Protein AF-A0AAW1PST8-F1 (afdb_monomer_lite)

Foldseek 3Di:
DDDWAAADDDDDDDDDDPDDDPLQVLCVVVVFAGWDPDPPFAAEEEEEEDDQPVVLLVRLCVQQVVLHQAYQYEYELAALVRHGDDPNCVVPVVVCVVRVNRYQYYYHDDFDDPGSVSSVVRRRVCSQVSCCDPPNHHDPLHHYHYDYSRPRDHNSVSNNSRTGHRDDPDDDDDDDDDTDDPVPDDPDFDPPQDFDDDDPPDDDDVVCRRVDDDPPGPPDDPDDD

pLDDT: mean 83.93, std 19.09, range [26.44, 98.75]

Structure (mmCIF, N/CA/C/O backbone):
data_AF-A0AAW1PST8-F1
#
_entry.id   AF-A0AAW1PST8-F1
#
loop_
_atom_site.group_PDB
_atom_site.id
_atom_site.type_symbol
_atom_site.label_atom_id
_atom_site.label_alt_id
_atom_site.label_comp_id
_atom_site.label_asym_id
_atom_site.label_entity_id
_atom_site.label_seq_id
_atom_site.pdbx_PDB_ins_code
_atom_site.Cartn_x
_atom_site.Cartn_y
_atom_site.Cartn_z
_atom_site.occupancy
_atom_site.B_iso_or_equiv
_atom_site.auth_seq_id
_atom_site.auth_comp_id
_atom_site.auth_asym_id
_atom_site.auth_atom_id
_atom_site.pdbx_PDB_model_num
ATOM 1 N N . MET A 1 1 ? 20.902 -9.537 -7.318 1.00 38.09 1 MET A N 1
ATOM 2 C CA . MET A 1 1 ? 19.691 -8.701 -7.221 1.00 38.09 1 MET A CA 1
ATOM 3 C C . MET A 1 1 ? 18.858 -9.341 -6.124 1.00 38.09 1 MET A C 1
ATOM 5 O O . MET A 1 1 ? 18.240 -10.362 -6.377 1.00 38.09 1 MET A O 1
ATOM 9 N N . LEU A 1 2 ? 19.049 -8.895 -4.876 1.00 26.44 2 LEU A N 1
ATOM 10 C CA . LEU A 1 2 ? 18.335 -9.435 -3.717 1.00 26.44 2 LEU A CA 1
ATOM 11 C C . LEU A 1 2 ? 16.941 -8.819 -3.738 1.00 26.44 2 LEU A C 1
ATOM 13 O O . LEU A 1 2 ? 16.794 -7.634 -3.459 1.00 26.44 2 LEU A O 1
ATOM 17 N N . THR A 1 3 ? 15.951 -9.604 -4.125 1.00 36.03 3 THR A N 1
ATOM 18 C CA . THR A 1 3 ? 14.552 -9.229 -3.966 1.00 36.03 3 THR A CA 1
ATOM 19 C C . THR A 1 3 ? 14.140 -9.696 -2.575 1.00 36.03 3 THR A C 1
ATOM 21 O O . THR A 1 3 ? 13.960 -10.890 -2.337 1.00 36.03 3 THR A O 1
ATOM 24 N N . ILE A 1 4 ? 14.145 -8.756 -1.632 1.00 31.97 4 ILE A N 1
ATOM 25 C CA . ILE A 1 4 ? 13.654 -8.936 -0.266 1.00 31.97 4 ILE A CA 1
ATOM 26 C C . ILE A 1 4 ? 12.136 -8.801 -0.346 1.00 31.97 4 ILE A C 1
ATOM 28 O O . ILE A 1 4 ? 11.627 -7.848 -0.924 1.00 31.97 4 ILE A O 1
ATOM 32 N N . PHE A 1 5 ? 11.423 -9.791 0.176 1.00 41.50 5 PHE A N 1
ATOM 33 C CA . PHE A 1 5 ? 9.971 -9.784 0.241 1.00 41.50 5 PHE A CA 1
ATOM 34 C C . PHE A 1 5 ? 9.544 -10.268 1.629 1.00 41.50 5 PHE A C 1
ATOM 36 O O . PHE A 1 5 ? 9.891 -11.376 2.018 1.00 41.50 5 PHE A O 1
ATOM 43 N N . CYS A 1 6 ? 8.819 -9.411 2.341 1.00 39.81 6 CYS A N 1
ATOM 44 C CA . CYS A 1 6 ? 7.994 -9.594 3.535 1.00 39.81 6 CYS A CA 1
ATOM 45 C C . CYS A 1 6 ? 6.638 -10.296 3.248 1.00 39.81 6 CYS A C 1
ATOM 47 O O . CYS A 1 6 ? 6.021 -10.111 2.205 1.00 39.81 6 CYS A O 1
ATOM 49 N N . LEU A 1 7 ? 6.141 -11.117 4.174 1.00 37.94 7 LEU A N 1
ATOM 50 C CA . LEU A 1 7 ? 4.798 -11.707 4.137 1.00 37.94 7 LEU A CA 1
ATOM 51 C C . LEU A 1 7 ? 4.363 -11.913 5.576 1.00 37.94 7 LEU A C 1
ATOM 53 O O . LEU A 1 7 ? 5.031 -12.566 6.379 1.00 37.94 7 LEU A O 1
ATOM 57 N N . ILE A 1 8 ? 3.198 -11.351 5.857 1.00 38.16 8 ILE A N 1
ATOM 58 C CA . ILE A 1 8 ? 2.468 -11.432 7.109 1.00 38.16 8 ILE A CA 1
ATOM 59 C C . ILE A 1 8 ? 1.595 -12.687 7.095 1.00 38.16 8 ILE A C 1
ATOM 61 O O . ILE A 1 8 ? 0.904 -12.973 6.118 1.00 38.16 8 ILE A O 1
ATOM 65 N N . ALA A 1 9 ? 1.589 -13.418 8.209 1.00 29.17 9 ALA A N 1
ATOM 66 C CA . ALA A 1 9 ? 0.641 -14.498 8.448 1.00 29.17 9 ALA A CA 1
ATOM 67 C C . ALA A 1 9 ? -0.792 -13.938 8.549 1.00 29.17 9 ALA A C 1
ATOM 69 O O . ALA A 1 9 ? -1.098 -13.165 9.459 1.00 29.17 9 ALA A O 1
ATOM 70 N N . MET A 1 10 ? -1.674 -14.340 7.628 1.00 30.80 10 MET A N 1
ATOM 71 C CA . MET A 1 10 ? -3.103 -14.026 7.681 1.00 30.80 10 MET A CA 1
ATOM 72 C C . MET A 1 10 ? -3.852 -15.064 8.518 1.00 30.80 10 MET A C 1
ATOM 74 O O . MET A 1 10 ? -3.910 -16.241 8.167 1.00 30.80 10 MET A O 1
ATOM 78 N N . VAL A 1 11 ? -4.486 -14.606 9.598 1.00 30.41 11 VAL A N 1
ATOM 79 C CA . VAL A 1 11 ? -5.585 -15.317 10.260 1.00 30.41 11 VAL A CA 1
ATOM 80 C C . VAL A 1 11 ? -6.877 -14.626 9.838 1.00 30.41 11 VAL A C 1
ATOM 82 O O . VAL A 1 11 ? -7.078 -13.445 10.114 1.00 30.41 11 VAL A O 1
ATOM 85 N N . SER A 1 12 ? -7.740 -15.362 9.138 1.00 32.72 12 SER A N 1
ATOM 86 C CA . SER A 1 12 ? -9.095 -14.928 8.795 1.00 32.72 12 SER A CA 1
ATOM 87 C C . SER A 1 12 ? -9.927 -14.797 10.071 1.00 32.72 12 SER A C 1
ATOM 89 O O . SER A 1 12 ? -10.063 -15.760 10.825 1.00 32.72 12 SER A O 1
ATOM 91 N N . LEU A 1 13 ? -10.500 -13.616 10.306 1.00 29.91 13 LEU A N 1
ATOM 92 C CA . LEU A 1 13 ? -11.491 -13.394 11.353 1.00 29.91 13 LEU A CA 1
ATOM 93 C C . LEU A 1 13 ? -12.669 -12.596 10.792 1.00 29.91 13 LEU A C 1
ATOM 95 O O . LEU A 1 13 ? -12.509 -11.580 10.119 1.00 29.91 13 LEU A O 1
ATOM 99 N N . ARG A 1 14 ? -13.855 -13.148 11.061 1.00 33.75 14 ARG A N 1
ATOM 100 C CA . ARG A 1 14 ? -15.188 -12.689 10.664 1.00 33.75 14 ARG A CA 1
ATOM 101 C C . ARG A 1 14 ? -15.372 -11.190 10.912 1.00 33.75 14 ARG A C 1
ATOM 103 O O . ARG A 1 14 ? -14.910 -10.676 11.926 1.00 33.75 14 ARG A O 1
ATOM 110 N N . GLN A 1 15 ? -16.116 -10.531 10.019 1.00 34.50 15 GLN A N 1
ATOM 111 C CA . GLN A 1 15 ? -16.635 -9.173 10.207 1.00 34.50 15 GLN A CA 1
ATOM 112 C C . GLN A 1 15 ? -17.274 -9.039 11.596 1.00 34.50 15 GLN A C 1
ATOM 114 O O . GLN A 1 15 ? -18.355 -9.566 11.852 1.00 34.50 15 GLN A O 1
ATOM 119 N N . LEU A 1 16 ? -16.580 -8.343 12.494 1.00 37.28 16 LEU A N 1
ATOM 120 C CA . LEU A 1 16 ? -17.139 -7.843 13.741 1.00 37.28 16 LEU A CA 1
ATOM 121 C C . LEU A 1 16 ? -17.627 -6.422 13.475 1.00 37.28 16 LEU A C 1
ATOM 123 O O . LEU A 1 16 ? -16.881 -5.599 12.937 1.00 37.28 16 LEU A O 1
ATOM 127 N N . ALA A 1 17 ? -18.893 -6.183 13.810 1.00 36.72 17 ALA A N 1
ATOM 128 C CA . ALA A 1 17 ? -19.573 -4.907 13.655 1.00 36.72 17 ALA A CA 1
ATOM 129 C C . ALA A 1 17 ? -18.731 -3.740 14.203 1.00 36.72 17 ALA A C 1
ATOM 131 O O . ALA A 1 17 ? -18.021 -3.875 15.202 1.00 36.72 17 ALA A O 1
ATOM 132 N N . ALA A 1 18 ? -18.799 -2.600 13.516 1.00 44.44 18 ALA A N 1
ATOM 133 C CA . ALA A 1 18 ? -18.129 -1.374 13.922 1.00 44.44 18 ALA A CA 1
ATOM 134 C C . ALA A 1 18 ? -18.693 -0.886 15.266 1.00 44.44 18 ALA A C 1
ATOM 136 O O . ALA A 1 18 ? -19.903 -0.708 15.398 1.00 44.44 18 ALA A O 1
ATOM 137 N N . GLY A 1 19 ? -17.805 -0.671 16.242 1.00 55.94 19 GLY A N 1
ATOM 138 C CA . GLY A 1 19 ? -18.123 -0.065 17.530 1.00 55.94 19 GLY A CA 1
ATOM 139 C C . GLY A 1 19 ? -18.795 -1.007 18.527 1.00 55.94 19 GLY A C 1
ATOM 140 O O . GLY A 1 19 ? -20.015 -1.054 18.605 1.00 55.94 19 GLY A O 1
ATOM 141 N N . THR A 1 20 ? -18.001 -1.736 19.319 1.00 59.16 20 THR A N 1
ATOM 142 C CA . THR A 1 20 ? -18.318 -2.206 20.692 1.00 59.16 20 THR A CA 1
ATOM 143 C C . THR A 1 20 ? -17.156 -3.061 21.226 1.00 59.16 20 THR A C 1
ATOM 145 O O . THR A 1 20 ? -16.636 -3.902 20.503 1.00 59.16 20 THR A O 1
ATOM 148 N N . SER A 1 21 ? -16.722 -2.789 22.469 1.00 61.34 21 SER A N 1
ATOM 149 C CA . SER A 1 21 ? -15.622 -3.391 23.271 1.00 61.34 21 SER A CA 1
ATOM 150 C C . SER A 1 21 ? -14.223 -3.539 22.638 1.00 61.34 21 SER A C 1
ATOM 152 O O . SER A 1 21 ? -13.243 -3.113 23.248 1.00 61.34 21 SER A O 1
ATOM 154 N N . VAL A 1 22 ? -14.097 -4.095 21.431 1.00 72.75 22 VAL A N 1
ATOM 155 C CA . VAL A 1 22 ? -12.816 -4.355 20.752 1.00 72.75 22 VAL A CA 1
ATOM 156 C C . VAL A 1 22 ? -12.074 -3.055 20.457 1.00 72.75 22 VAL A C 1
ATOM 158 O O . VAL A 1 22 ? -10.903 -2.933 20.801 1.00 72.75 22 VAL A O 1
ATOM 161 N N . ASP A 1 23 ? -12.760 -2.062 19.884 1.00 79.31 23 ASP A N 1
ATOM 162 C CA . ASP A 1 23 ? -12.133 -0.785 19.527 1.00 79.31 23 ASP A CA 1
ATOM 163 C C . ASP A 1 23 ? -11.657 -0.020 20.777 1.00 79.31 23 ASP A C 1
ATOM 165 O O . ASP A 1 23 ? -10.573 0.558 20.771 1.00 79.31 23 ASP A O 1
ATOM 169 N N . GLN A 1 24 ? -12.412 -0.077 21.884 1.00 74.12 24 GLN A N 1
ATOM 170 C CA . GLN A 1 24 ? -11.983 0.505 23.166 1.00 74.12 24 GLN A CA 1
ATOM 171 C C . GLN A 1 24 ? -10.696 -0.160 23.673 1.00 74.12 24 GLN A C 1
ATOM 173 O O . GLN A 1 24 ? -9.777 0.525 24.122 1.00 74.12 24 GLN A O 1
ATOM 178 N N . GLY A 1 25 ? -10.608 -1.489 23.546 1.00 83.50 25 GLY A N 1
ATOM 179 C CA . GLY A 1 25 ? -9.407 -2.247 23.884 1.00 83.50 25 GLY A CA 1
ATOM 180 C C . GLY A 1 25 ? -8.199 -1.886 23.014 1.00 83.50 25 GLY A C 1
ATOM 181 O O . GLY A 1 25 ? -7.079 -1.853 23.524 1.00 83.50 25 GLY A O 1
ATOM 182 N N . LEU A 1 26 ? -8.402 -1.565 21.729 1.00 87.12 26 LEU A N 1
ATOM 183 C CA . LEU A 1 26 ? -7.322 -1.126 20.837 1.00 87.12 26 LEU A CA 1
ATOM 184 C C . LEU A 1 26 ? -6.712 0.197 21.302 1.00 87.12 26 LEU A C 1
ATOM 186 O O . LEU A 1 26 ? -5.490 0.293 21.405 1.00 87.12 26 LEU A O 1
ATOM 190 N N . CYS A 1 27 ? -7.539 1.193 21.625 1.00 86.12 27 CYS A N 1
ATOM 191 C CA . CYS A 1 27 ? -7.035 2.502 22.031 1.00 86.12 27 CYS A CA 1
ATOM 192 C C . CYS A 1 27 ? -6.210 2.434 23.316 1.00 86.12 27 CYS A C 1
ATOM 194 O O . CYS A 1 27 ? -5.119 2.998 23.381 1.00 86.12 27 CYS A O 1
ATOM 196 N N . GLN A 1 28 ? -6.675 1.659 24.300 1.00 86.25 28 GLN A N 1
ATOM 197 C CA . GLN A 1 28 ? -5.914 1.410 25.521 1.00 86.25 28 GLN A CA 1
ATOM 198 C C . GLN A 1 28 ? -4.601 0.668 25.230 1.00 86.25 28 GLN A C 1
ATOM 200 O O . GLN A 1 28 ? -3.547 1.075 25.713 1.00 86.25 28 GLN A O 1
ATOM 205 N N . ARG A 1 29 ? -4.646 -0.402 24.424 1.00 88.06 29 ARG A N 1
ATOM 206 C CA . ARG A 1 29 ? -3.472 -1.226 24.083 1.00 88.06 29 ARG A CA 1
ATOM 207 C C . ARG A 1 29 ? -2.370 -0.427 23.389 1.00 88.06 29 ARG A C 1
ATOM 209 O O . ARG A 1 29 ? -1.194 -0.685 23.633 1.00 88.06 29 ARG A O 1
ATOM 216 N N . PHE A 1 30 ? -2.742 0.517 22.530 1.00 86.44 30 PHE A N 1
ATOM 217 C CA . PHE A 1 30 ? -1.800 1.365 21.800 1.00 86.44 30 PHE A CA 1
ATOM 218 C C . PHE A 1 30 ? -1.527 2.710 22.481 1.00 86.44 30 PHE A C 1
ATOM 220 O O . PHE A 1 30 ? -0.848 3.545 21.895 1.00 86.44 30 PHE A O 1
ATOM 227 N N . HIS A 1 31 ? -1.990 2.901 23.722 1.00 86.00 31 HIS A N 1
ATOM 228 C CA . HIS A 1 31 ? -1.770 4.121 24.506 1.00 86.00 31 HIS A CA 1
ATOM 229 C C . HIS A 1 31 ? -2.243 5.396 23.778 1.00 86.00 31 HIS A C 1
ATOM 231 O O . HIS A 1 31 ? -1.624 6.453 23.884 1.00 86.00 31 HIS A O 1
ATOM 237 N N . LEU A 1 32 ? -3.341 5.280 23.026 1.00 86.69 32 LEU A N 1
ATOM 238 C CA . LEU A 1 32 ? -4.017 6.387 22.351 1.00 86.69 32 LEU A CA 1
ATOM 239 C C . LEU A 1 32 ? -5.162 6.931 23.224 1.00 86.69 32 LEU A C 1
ATOM 241 O O . LEU A 1 32 ? -5.465 6.396 24.293 1.00 86.69 32 LEU A O 1
ATOM 245 N N . GLY A 1 33 ? -5.792 8.018 22.774 1.00 83.50 33 GLY A N 1
ATOM 246 C CA . GLY A 1 33 ? -6.955 8.614 23.431 1.00 83.50 33 GLY A CA 1
ATOM 247 C C . GLY A 1 33 ? -8.191 7.711 23.392 1.00 83.50 33 GLY A C 1
ATOM 248 O O . GLY A 1 33 ? -8.149 6.581 22.920 1.00 83.50 33 GLY A O 1
ATOM 249 N N . ALA A 1 34 ? -9.323 8.208 23.890 1.00 87.00 34 ALA A N 1
ATOM 250 C CA . ALA A 1 34 ? -10.583 7.464 23.855 1.00 87.00 34 ALA A CA 1
ATOM 251 C C . ALA A 1 34 ? -11.040 7.158 22.415 1.00 87.00 34 ALA A C 1
ATOM 253 O O . ALA A 1 34 ? -10.468 7.648 21.441 1.00 87.00 34 ALA A O 1
ATOM 254 N N . LEU A 1 35 ? -12.099 6.357 22.271 1.00 85.19 35 LEU A N 1
ATOM 255 C CA . LEU A 1 35 ? -12.728 6.194 20.964 1.00 85.19 35 LEU A CA 1
ATOM 256 C C . LEU A 1 35 ? -13.201 7.534 20.414 1.00 85.19 35 LEU A C 1
ATOM 258 O O . LEU A 1 35 ? -13.915 8.274 21.091 1.00 85.19 35 LEU A O 1
ATOM 262 N N . SER A 1 36 ? -12.837 7.785 19.162 1.00 81.00 36 SER A N 1
ATOM 263 C CA . SER A 1 36 ? -13.223 8.975 18.436 1.00 81.00 36 SER A CA 1
ATOM 264 C C . SER A 1 36 ? -14.725 9.011 18.232 1.00 81.00 36 SER A C 1
ATOM 266 O O . SER A 1 36 ? -15.342 8.043 17.783 1.00 81.00 36 SER A O 1
ATOM 268 N N . THR A 1 37 ? -15.311 10.160 18.548 1.00 79.50 37 THR A N 1
ATOM 269 C CA . THR A 1 37 ? -16.738 10.437 18.338 1.00 79.50 37 THR A CA 1
ATOM 270 C C . THR A 1 37 ? -16.993 11.245 17.062 1.00 79.50 37 THR A C 1
ATOM 272 O O . THR A 1 37 ? -18.143 11.548 16.747 1.00 79.50 37 THR A O 1
ATOM 275 N N . VAL A 1 38 ? -15.935 11.579 16.311 1.00 70.00 38 VAL A N 1
ATOM 276 C CA . VAL A 1 38 ? -15.999 12.422 15.110 1.00 70.00 38 VAL A CA 1
ATOM 277 C C . VAL A 1 38 ? -16.686 11.684 13.955 1.00 70.00 38 VAL A C 1
ATOM 279 O O . VAL A 1 38 ? -16.379 10.526 13.666 1.00 70.00 38 VAL A O 1
ATOM 282 N N . GLN A 1 39 ? -17.611 12.380 13.288 1.00 67.19 39 GLN A N 1
ATOM 283 C CA . GLN A 1 39 ? -18.309 11.936 12.079 1.00 67.19 39 GLN A CA 1
ATOM 284 C C . GLN A 1 39 ? -18.124 12.983 10.961 1.00 67.19 39 GLN A C 1
ATOM 286 O O . GLN A 1 39 ? -18.359 14.163 11.230 1.00 67.19 39 GLN A O 1
ATOM 291 N N . PRO A 1 40 ? -17.762 12.593 9.721 1.00 64.31 40 PRO A N 1
ATOM 292 C CA . PRO A 1 40 ? -17.397 11.238 9.303 1.00 64.31 40 PRO A CA 1
ATOM 293 C C . PRO A 1 40 ? -16.112 10.751 9.990 1.00 64.31 40 PRO A C 1
ATOM 295 O O . PRO A 1 40 ? -15.274 11.544 10.414 1.00 64.31 40 PRO A O 1
ATOM 298 N N . THR A 1 41 ? -15.970 9.432 10.128 1.00 76.44 41 THR A N 1
ATOM 299 C CA . THR A 1 41 ? -14.748 8.831 10.679 1.00 76.44 41 THR A CA 1
ATOM 300 C C . THR A 1 41 ? -13.551 9.178 9.800 1.00 76.44 41 THR A C 1
ATOM 302 O O . THR A 1 41 ? -13.671 9.130 8.573 1.00 76.44 41 THR A O 1
ATOM 305 N N . ARG A 1 42 ? -12.396 9.438 10.419 1.00 90.19 42 ARG A N 1
ATOM 306 C CA . ARG A 1 42 ? -11.125 9.693 9.723 1.00 90.19 42 ARG A CA 1
ATOM 307 C C . ARG A 1 42 ? -10.841 8.619 8.677 1.00 90.19 42 ARG A C 1
ATOM 309 O O . ARG A 1 42 ? -11.086 7.436 8.918 1.00 90.19 42 ARG A O 1
ATOM 316 N N . ARG A 1 43 ? -10.312 9.018 7.526 1.00 95.50 43 ARG A N 1
ATOM 317 C CA . ARG A 1 43 ? -9.884 8.093 6.472 1.00 95.50 43 ARG A CA 1
ATOM 318 C C . ARG A 1 43 ? -8.394 7.813 6.593 1.00 95.50 43 ARG A C 1
ATOM 320 O O . ARG A 1 43 ? -7.634 8.655 7.067 1.00 95.50 43 ARG A O 1
ATOM 327 N N . VAL A 1 44 ? -7.975 6.637 6.144 1.00 97.38 44 VAL A N 1
ATOM 328 C CA . VAL A 1 44 ? -6.563 6.249 6.074 1.00 97.38 44 VAL A CA 1
ATOM 329 C C . VAL A 1 44 ? -6.133 6.118 4.616 1.00 97.38 44 VAL A C 1
ATOM 331 O O . VAL A 1 44 ? -6.710 5.330 3.861 1.00 97.38 44 VAL A O 1
ATOM 334 N N . TYR A 1 45 ? -5.093 6.867 4.253 1.00 98.56 45 TYR A N 1
ATOM 335 C CA . TYR A 1 45 ? -4.406 6.807 2.966 1.00 98.56 45 TYR A CA 1
ATOM 336 C C . TYR A 1 45 ? -3.087 6.057 3.135 1.00 98.56 45 TYR A C 1
ATOM 338 O O . TYR A 1 45 ? -2.156 6.564 3.760 1.00 98.56 45 TYR A O 1
ATOM 346 N N . ASP A 1 46 ? -3.000 4.860 2.567 1.00 98.56 46 ASP A N 1
ATOM 347 C CA . ASP A 1 46 ? -1.783 4.054 2.559 1.00 98.56 46 ASP A CA 1
ATOM 348 C C . ASP A 1 46 ? -0.954 4.359 1.307 1.00 98.56 46 ASP A C 1
ATOM 350 O O . ASP A 1 46 ? -1.344 3.998 0.196 1.00 98.56 46 ASP A O 1
ATOM 354 N N . CYS A 1 47 ? 0.157 5.073 1.474 1.00 98.69 47 CYS A N 1
ATOM 355 C CA . CYS A 1 47 ? 0.980 5.583 0.383 1.00 98.69 47 CYS A CA 1
ATOM 356 C C . CYS A 1 47 ? 2.295 4.806 0.283 1.00 98.69 47 CYS A C 1
ATOM 358 O O . CYS A 1 47 ? 3.055 4.739 1.248 1.00 98.69 47 CYS A O 1
ATOM 360 N N . PHE A 1 48 ? 2.605 4.275 -0.898 1.00 98.31 48 PHE A N 1
ATOM 361 C CA . PHE A 1 48 ? 3.843 3.525 -1.117 1.00 98.31 48 PHE A CA 1
ATOM 362 C C . PHE A 1 48 ? 4.300 3.569 -2.578 1.00 98.31 48 PHE A C 1
ATOM 364 O O . PHE A 1 48 ? 3.535 3.837 -3.512 1.00 98.31 48 PHE A O 1
ATOM 371 N N . GLN A 1 49 ? 5.590 3.304 -2.774 1.00 97.00 49 GLN A N 1
ATOM 372 C CA . GLN A 1 49 ? 6.218 3.231 -4.090 1.00 97.00 49 GLN A CA 1
ATOM 373 C C . GLN A 1 49 ? 6.193 1.781 -4.580 1.00 97.00 49 GLN A C 1
ATOM 375 O O . GLN A 1 49 ? 6.607 0.871 -3.869 1.00 97.00 49 GLN A O 1
ATOM 380 N N . MET A 1 50 ? 5.710 1.566 -5.803 1.00 93.69 50 MET A N 1
ATOM 381 C CA . MET A 1 50 ? 5.673 0.254 -6.442 1.00 93.69 50 MET A CA 1
ATOM 382 C C . MET A 1 50 ? 6.810 0.109 -7.455 1.00 93.69 50 MET A C 1
ATOM 384 O O . MET A 1 50 ? 7.145 1.042 -8.196 1.00 93.69 50 MET A O 1
ATOM 388 N N . ASN A 1 51 ? 7.378 -1.093 -7.511 1.00 91.94 51 ASN A N 1
ATOM 389 C CA . ASN A 1 51 ? 8.332 -1.491 -8.532 1.00 91.94 51 ASN A CA 1
ATOM 390 C C . ASN A 1 51 ? 7.966 -2.875 -9.102 1.00 91.94 51 ASN A C 1
ATOM 392 O O . ASN A 1 51 ? 6.875 -3.028 -9.629 1.00 91.94 51 ASN A O 1
ATOM 396 N N . SER A 1 52 ? 8.846 -3.867 -9.040 1.00 92.44 52 SER A N 1
ATOM 397 C CA . SER A 1 52 ? 8.652 -5.211 -9.610 1.00 92.44 52 SER A CA 1
ATOM 398 C C . SER A 1 52 ? 7.905 -6.186 -8.689 1.00 92.44 52 SER A C 1
ATOM 400 O O . SER A 1 52 ? 7.589 -7.304 -9.084 1.00 92.44 52 SER A O 1
ATOM 402 N N . GLU A 1 53 ? 7.649 -5.774 -7.454 1.00 93.00 53 GLU A N 1
ATOM 403 C CA . GLU A 1 53 ? 7.246 -6.599 -6.322 1.00 93.00 53 GLU A CA 1
ATOM 404 C C . GLU A 1 53 ? 5.735 -6.940 -6.285 1.00 93.00 53 GLU A C 1
ATOM 406 O O . GLU A 1 53 ? 5.036 -6.640 -5.318 1.00 93.00 53 GLU A O 1
ATOM 411 N N . LEU A 1 54 ? 5.205 -7.567 -7.345 1.00 95.06 54 LEU A N 1
ATOM 412 C CA . LEU A 1 54 ? 3.762 -7.825 -7.529 1.00 95.06 54 LEU A CA 1
ATOM 413 C C . LEU A 1 54 ? 3.121 -8.629 -6.389 1.00 95.06 54 LEU A C 1
ATOM 415 O O . LEU A 1 54 ? 2.027 -8.293 -5.937 1.00 95.06 54 LEU A O 1
ATOM 419 N N . GLU A 1 55 ? 3.800 -9.671 -5.913 1.00 93.12 55 GLU A N 1
ATOM 420 C CA . GLU A 1 55 ? 3.338 -10.510 -4.805 1.00 93.12 55 GLU A CA 1
ATOM 421 C C . GLU A 1 55 ? 3.210 -9.686 -3.526 1.00 93.12 55 GLU A C 1
ATOM 423 O O . GLU A 1 55 ? 2.216 -9.808 -2.815 1.00 93.12 55 GLU A O 1
ATOM 428 N N . MET A 1 56 ? 4.177 -8.800 -3.261 1.00 93.31 56 MET A N 1
ATOM 429 C CA . MET A 1 56 ? 4.124 -7.936 -2.084 1.00 93.31 56 MET A CA 1
ATOM 430 C C . MET A 1 56 ? 2.915 -7.025 -2.112 1.00 93.31 56 MET A C 1
ATOM 432 O O . MET A 1 56 ? 2.220 -6.860 -1.112 1.00 93.31 56 MET A O 1
ATOM 436 N N . MET A 1 57 ? 2.669 -6.431 -3.275 1.00 95.88 57 MET A N 1
ATOM 437 C CA . MET A 1 57 ? 1.534 -5.554 -3.455 1.00 95.88 57 MET A CA 1
ATOM 438 C C . MET A 1 57 ? 0.229 -6.301 -3.185 1.00 95.88 57 MET A C 1
ATOM 440 O O . MET A 1 57 ? -0.606 -5.814 -2.430 1.00 95.88 57 MET A O 1
ATOM 444 N N . GLU A 1 58 ? 0.073 -7.510 -3.719 1.00 96.56 58 GLU A N 1
ATOM 445 C CA . GLU A 1 58 ? -1.108 -8.338 -3.473 1.00 96.56 58 GLU A CA 1
ATOM 446 C C . GLU A 1 58 ? -1.278 -8.693 -1.988 1.00 96.56 58 GLU A C 1
ATOM 448 O O . GLU A 1 58 ? -2.387 -8.609 -1.454 1.00 96.56 58 GLU A O 1
ATOM 453 N N . ILE A 1 59 ? -0.188 -9.025 -1.293 1.00 95.62 59 ILE A N 1
ATOM 454 C CA . ILE A 1 59 ? -0.187 -9.289 0.151 1.00 95.62 59 ILE A CA 1
ATOM 455 C C . ILE A 1 59 ? -0.637 -8.052 0.925 1.00 95.62 59 ILE A C 1
ATOM 457 O O . ILE A 1 59 ? -1.538 -8.147 1.765 1.00 95.62 59 ILE A O 1
ATOM 461 N N . ARG A 1 60 ? -0.019 -6.897 0.656 1.00 97.38 60 ARG A N 1
ATOM 462 C CA . ARG A 1 60 ? -0.320 -5.627 1.323 1.00 97.38 60 ARG A CA 1
ATOM 463 C C . ARG A 1 60 ? -1.781 -5.250 1.138 1.00 97.38 60 ARG A C 1
ATOM 465 O O . ARG A 1 60 ? -2.466 -4.978 2.123 1.00 97.38 60 ARG A O 1
ATOM 472 N N . LEU A 1 61 ? -2.266 -5.312 -0.103 1.00 98.06 61 LEU A N 1
ATOM 473 C CA . LEU A 1 61 ? -3.651 -5.006 -0.444 1.00 98.06 61 LEU A CA 1
ATOM 474 C C . LEU A 1 61 ? -4.611 -5.929 0.306 1.00 98.06 61 LEU A C 1
ATOM 476 O O . LEU A 1 61 ? -5.452 -5.428 1.042 1.00 98.06 61 LEU A O 1
ATOM 480 N N . ASN A 1 62 ? -4.444 -7.254 0.226 1.00 98.19 62 ASN A N 1
ATOM 481 C CA . ASN A 1 62 ? -5.298 -8.197 0.960 1.00 98.19 62 ASN A CA 1
ATOM 482 C C . ASN A 1 62 ? -5.265 -7.963 2.479 1.00 98.19 62 ASN A C 1
ATOM 484 O O . ASN A 1 62 ? -6.302 -8.025 3.138 1.00 98.19 62 ASN A O 1
ATOM 488 N N . THR A 1 63 ? -4.086 -7.678 3.036 1.00 97.38 63 THR A N 1
ATOM 489 C CA . THR A 1 63 ? -3.898 -7.488 4.483 1.00 97.38 63 THR A CA 1
ATOM 490 C C . THR A 1 63 ? -4.624 -6.243 4.982 1.00 97.38 63 THR A C 1
ATOM 492 O O . THR A 1 63 ? -5.249 -6.268 6.042 1.00 97.38 63 THR A O 1
ATOM 495 N N . LEU A 1 64 ? -4.548 -5.148 4.225 1.00 98.19 64 LEU A N 1
ATOM 496 C CA . LEU A 1 64 ? -4.998 -3.830 4.667 1.00 98.19 64 LEU A CA 1
ATOM 497 C C . LEU A 1 64 ? -6.360 -3.414 4.099 1.00 98.19 64 LEU A C 1
ATOM 499 O O . LEU A 1 64 ? -6.928 -2.430 4.571 1.00 98.19 64 LEU A O 1
ATOM 503 N N . TYR A 1 65 ? -6.922 -4.155 3.136 1.00 98.25 65 TYR A N 1
ATOM 504 C CA . TYR A 1 65 ? -8.134 -3.758 2.404 1.00 98.25 65 TYR A CA 1
ATOM 505 C C . TYR A 1 65 ? -9.312 -3.387 3.310 1.00 98.25 65 TYR A C 1
ATOM 507 O O . TYR A 1 65 ? -10.077 -2.480 2.996 1.00 98.25 65 TYR A O 1
ATOM 515 N N . GLN A 1 66 ? -9.462 -4.063 4.451 1.00 96.88 66 GLN A N 1
ATOM 516 C CA . GLN A 1 66 ? -10.574 -3.830 5.380 1.00 96.88 66 GLN A CA 1
ATOM 517 C C . GLN A 1 66 ? -10.381 -2.609 6.292 1.00 96.88 66 GLN A C 1
ATOM 519 O O . GLN A 1 66 ? -11.347 -2.134 6.883 1.00 96.88 66 GLN A O 1
ATOM 524 N N . VAL A 1 67 ? -9.152 -2.108 6.433 1.00 96.50 67 VAL A N 1
ATOM 525 C CA . VAL A 1 67 ? -8.798 -1.052 7.401 1.00 96.50 67 VAL A CA 1
ATOM 526 C C . VAL A 1 67 ? -8.269 0.226 6.749 1.00 96.50 67 VAL A C 1
ATOM 528 O O . VAL A 1 67 ? -8.204 1.253 7.416 1.00 96.50 67 VAL A O 1
ATOM 531 N N . VAL A 1 68 ? -7.947 0.181 5.455 1.00 97.75 68 VAL A N 1
ATOM 532 C CA . VAL A 1 68 ? -7.528 1.328 4.638 1.00 97.75 68 VAL A CA 1
ATOM 533 C C . VAL A 1 68 ? -8.683 1.803 3.755 1.00 97.75 68 VAL A C 1
ATOM 535 O O . VAL A 1 68 ? -9.472 0.996 3.252 1.00 97.75 68 VAL A O 1
ATOM 538 N N . ASP A 1 69 ? -8.787 3.117 3.558 1.00 98.12 69 ASP A N 1
ATOM 539 C CA . ASP A 1 69 ? -9.786 3.728 2.676 1.00 98.12 69 ASP A CA 1
ATOM 540 C C . ASP A 1 69 ? -9.245 3.875 1.251 1.00 98.12 69 ASP A C 1
ATOM 542 O O . ASP A 1 69 ? -9.940 3.509 0.304 1.00 98.12 69 ASP A O 1
ATOM 546 N N . TYR A 1 70 ? -7.989 4.314 1.099 1.00 98.56 70 TYR A N 1
ATOM 547 C CA . TYR A 1 70 ? -7.334 4.431 -0.205 1.00 98.56 70 TYR A CA 1
ATOM 548 C C . TYR A 1 70 ? -5.880 3.963 -0.190 1.00 98.56 70 TYR A C 1
ATOM 550 O O . TYR A 1 70 ? -5.112 4.308 0.705 1.00 98.56 70 TYR A O 1
ATOM 558 N N . PHE A 1 71 ? -5.490 3.236 -1.236 1.00 98.69 71 PHE A N 1
ATOM 559 C CA . PHE A 1 71 ? -4.102 2.879 -1.518 1.00 98.69 71 PHE A CA 1
ATOM 560 C C . PHE A 1 71 ? -3.551 3.833 -2.573 1.00 98.69 71 PHE A C 1
ATOM 562 O O . PHE A 1 71 ? -3.966 3.779 -3.732 1.00 98.69 71 PHE A O 1
ATOM 569 N N . VAL A 1 72 ? -2.626 4.710 -2.192 1.00 98.75 72 VAL A N 1
ATOM 570 C CA . VAL A 1 72 ? -1.973 5.641 -3.114 1.00 98.75 72 VAL A CA 1
ATOM 571 C C . VAL A 1 72 ? -0.693 4.996 -3.627 1.00 98.75 72 VAL A C 1
ATOM 573 O O . VAL A 1 72 ? 0.333 4.964 -2.948 1.00 98.75 72 VAL A O 1
ATOM 576 N N . VAL A 1 73 ? -0.771 4.467 -4.843 1.00 98.44 73 VAL A N 1
ATOM 577 C CA . VAL A 1 73 ? 0.292 3.677 -5.465 1.00 98.44 73 VAL A CA 1
ATOM 578 C C . VAL A 1 73 ? 0.998 4.532 -6.499 1.00 98.44 73 VAL A C 1
ATOM 580 O O . VAL A 1 73 ? 0.364 5.003 -7.445 1.00 98.44 73 VAL A O 1
ATOM 583 N N . ILE A 1 74 ? 2.314 4.702 -6.365 1.00 98.31 74 ILE A N 1
ATOM 584 C CA . ILE A 1 74 ? 3.110 5.407 -7.373 1.00 98.31 74 ILE A CA 1
ATOM 585 C C . ILE A 1 74 ? 4.160 4.522 -8.028 1.00 98.31 74 ILE A C 1
ATOM 587 O O . ILE A 1 74 ? 4.925 3.827 -7.363 1.00 98.31 74 ILE A O 1
ATOM 591 N N . GLU A 1 75 ? 4.261 4.625 -9.347 1.00 97.19 75 GLU A N 1
ATOM 592 C CA . GLU A 1 75 ? 5.266 3.942 -10.148 1.00 97.19 75 GLU A CA 1
ATOM 593 C C . GLU A 1 75 ? 5.899 4.896 -11.174 1.00 97.19 75 GLU A C 1
ATOM 595 O O . GLU A 1 75 ? 5.290 5.877 -11.595 1.00 97.19 75 GLU A O 1
ATOM 600 N N . SER A 1 76 ? 7.132 4.612 -11.596 1.00 97.06 76 SER A N 1
ATOM 601 C CA . SER A 1 76 ? 7.861 5.371 -12.616 1.00 97.06 76 SER A CA 1
ATOM 602 C C . SER A 1 76 ? 8.325 4.479 -13.770 1.00 97.06 76 SER A C 1
ATOM 604 O O . SER A 1 76 ? 8.698 3.325 -13.552 1.00 97.06 76 SER A O 1
ATOM 606 N N . LYS A 1 77 ? 8.371 5.033 -14.990 1.00 97.38 77 LYS A N 1
ATOM 607 C CA . LYS A 1 77 ? 9.015 4.419 -16.171 1.00 97.38 77 LYS A CA 1
ATOM 608 C C . LYS A 1 77 ? 10.544 4.395 -16.086 1.00 97.38 77 LYS A C 1
ATOM 610 O O . LYS A 1 77 ? 11.197 3.792 -16.938 1.00 97.38 77 LYS A O 1
ATOM 615 N N . LEU A 1 78 ? 11.125 5.058 -15.087 1.00 96.69 78 LEU A N 1
ATOM 616 C CA . LEU A 1 78 ? 12.563 5.098 -14.840 1.00 96.69 78 LEU A CA 1
ATOM 617 C C . LEU A 1 78 ? 12.883 4.525 -13.458 1.00 96.69 78 LEU A C 1
ATOM 619 O O . LEU A 1 78 ? 12.159 4.744 -12.490 1.00 96.69 78 LEU A O 1
ATOM 623 N N . SER A 1 79 ? 13.994 3.801 -13.363 1.00 94.56 79 SER A N 1
ATOM 624 C CA . SER A 1 79 ? 14.600 3.414 -12.093 1.00 94.56 79 SER A CA 1
ATOM 625 C C . SER A 1 79 ? 15.293 4.610 -11.435 1.00 94.56 79 SER A C 1
ATOM 627 O O . SER A 1 79 ? 15.615 5.607 -12.089 1.00 94.56 79 SER A O 1
ATOM 629 N N . TYR A 1 80 ? 15.659 4.481 -10.159 1.00 94.19 80 TYR A N 1
ATOM 630 C CA . TYR A 1 80 ? 16.491 5.488 -9.497 1.00 94.19 80 TYR A CA 1
ATOM 631 C C . TYR A 1 80 ? 17.893 5.602 -10.089 1.00 94.19 80 TYR A C 1
ATOM 633 O O . TYR A 1 80 ? 18.567 6.577 -9.803 1.00 94.19 80 TYR A O 1
ATOM 641 N N . ARG A 1 81 ? 18.333 4.687 -10.960 1.00 94.12 81 ARG A N 1
ATOM 642 C CA . ARG A 1 81 ? 19.576 4.827 -11.742 1.00 94.12 81 ARG A CA 1
ATOM 643 C C . ARG A 1 81 ? 19.355 5.517 -13.090 1.00 94.12 81 ARG A C 1
ATOM 645 O O . ARG A 1 81 ? 20.251 5.514 -13.925 1.00 94.12 81 ARG A O 1
ATOM 652 N N . ASN A 1 82 ? 18.167 6.084 -13.305 1.00 93.19 82 ASN A N 1
ATOM 653 C CA . ASN A 1 82 ? 17.750 6.722 -14.550 1.00 93.19 82 ASN A CA 1
ATOM 654 C C . ASN A 1 82 ? 17.731 5.768 -15.761 1.00 93.19 82 ASN A C 1
ATOM 656 O O . ASN A 1 82 ? 17.900 6.189 -16.902 1.00 93.19 82 ASN A O 1
ATOM 660 N N . THR A 1 83 ? 17.532 4.470 -15.516 1.00 95.88 83 THR A N 1
ATOM 661 C CA . THR A 1 83 ? 17.358 3.466 -16.573 1.00 95.88 83 THR A CA 1
ATOM 662 C C . THR A 1 83 ? 15.884 3.172 -16.792 1.00 95.88 83 THR A C 1
ATOM 664 O O . THR A 1 83 ? 15.113 3.129 -15.835 1.00 95.88 83 THR A O 1
ATOM 667 N N . SER A 1 84 ? 15.484 2.960 -18.046 1.00 96.88 84 SER A N 1
ATOM 668 C CA . SER A 1 84 ? 14.095 2.638 -18.369 1.00 96.88 84 SER A CA 1
ATOM 669 C C . SER A 1 84 ? 13.677 1.294 -17.771 1.00 96.88 84 SER A C 1
ATOM 671 O O . SER A 1 84 ? 14.446 0.332 -17.777 1.00 96.88 84 SER A O 1
ATOM 673 N N . LYS A 1 85 ? 12.452 1.248 -17.250 1.00 95.31 85 LYS A N 1
ATOM 674 C CA . LYS A 1 85 ? 11.790 0.050 -16.740 1.00 95.31 85 LYS A CA 1
ATOM 675 C C . LYS A 1 85 ? 10.311 0.061 -17.146 1.00 95.31 85 LYS A C 1
ATOM 677 O O . LYS A 1 85 ? 9.742 1.142 -17.328 1.00 95.31 85 LYS A O 1
ATOM 682 N N . PRO A 1 86 ? 9.671 -1.109 -17.298 1.00 96.12 86 PRO A N 1
ATOM 683 C CA . PRO A 1 86 ? 8.231 -1.155 -17.496 1.00 96.12 86 PRO A CA 1
ATOM 684 C C . PRO A 1 86 ? 7.484 -0.637 -16.258 1.00 96.12 86 PRO A C 1
ATOM 686 O O . PRO A 1 86 ? 8.023 -0.596 -15.150 1.00 96.12 86 PRO A O 1
ATOM 689 N N . LEU A 1 87 ? 6.223 -0.262 -16.473 1.00 96.75 87 LEU A N 1
ATOM 690 C CA . LEU A 1 87 ? 5.259 -0.040 -15.400 1.00 96.75 87 LEU A CA 1
ATOM 691 C C . LEU A 1 87 ? 4.624 -1.392 -15.046 1.00 96.75 87 LEU A C 1
ATOM 693 O O . LEU A 1 87 ? 3.678 -1.824 -15.709 1.00 96.75 87 LEU A O 1
ATOM 697 N N . PHE A 1 88 ? 5.186 -2.087 -14.062 1.00 96.56 88 PHE A N 1
ATOM 698 C CA . PHE A 1 88 ? 4.780 -3.422 -13.639 1.00 96.56 88 PHE A CA 1
ATOM 699 C C . PHE A 1 88 ? 3.329 -3.457 -13.168 1.00 96.56 88 PHE A C 1
ATOM 701 O O . PHE A 1 88 ? 2.609 -4.372 -13.567 1.00 96.56 88 PHE A O 1
ATOM 708 N N . PHE A 1 89 ? 2.874 -2.460 -12.395 1.00 95.25 89 PHE A N 1
ATOM 709 C CA . PHE A 1 89 ? 1.473 -2.402 -11.967 1.00 95.25 89 PHE A CA 1
ATOM 71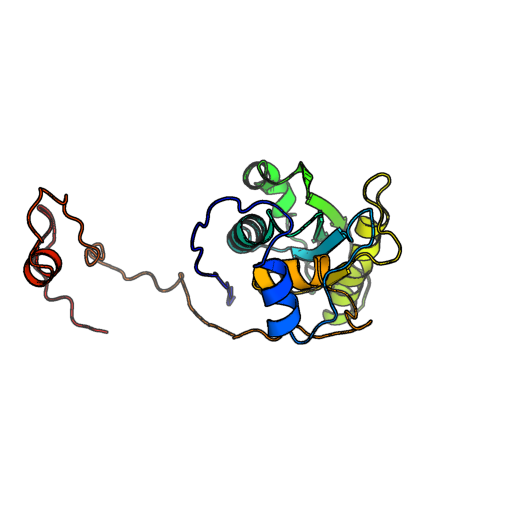0 C C . PHE A 1 89 ? 0.549 -2.310 -13.180 1.00 95.25 89 PHE A C 1
ATOM 712 O O . PHE A 1 89 ? -0.355 -3.125 -13.330 1.00 95.25 89 PHE A O 1
ATOM 719 N N . ARG A 1 90 ? 0.823 -1.371 -14.098 1.00 93.44 90 ARG A N 1
ATOM 720 C CA . ARG A 1 90 ? 0.005 -1.176 -15.305 1.00 93.44 90 ARG A CA 1
ATOM 721 C C . ARG A 1 90 ? -0.022 -2.419 -16.200 1.00 93.44 90 ARG A C 1
ATOM 723 O O . ARG A 1 90 ? -1.048 -2.711 -16.798 1.00 93.44 90 ARG A O 1
ATOM 730 N N . GLN A 1 91 ? 1.084 -3.156 -16.303 1.00 96.94 91 GLN A N 1
ATOM 731 C CA . GLN A 1 91 ? 1.129 -4.407 -17.071 1.00 96.94 91 GLN A CA 1
ATOM 732 C C . GLN A 1 91 ? 0.298 -5.537 -16.445 1.00 96.94 91 GLN A C 1
ATOM 734 O O . GLN A 1 91 ? -0.104 -6.450 -17.160 1.00 96.94 91 GLN A O 1
ATOM 739 N N . HIS A 1 92 ? 0.039 -5.477 -15.137 1.00 96.75 92 HIS A N 1
ATOM 740 C CA . HIS A 1 92 ? -0.621 -6.535 -14.369 1.00 96.75 92 HIS A CA 1
ATOM 741 C C . HIS A 1 92 ? -1.867 -6.021 -13.640 1.00 96.75 92 HIS A C 1
ATOM 743 O O . HIS A 1 92 ? -2.266 -6.591 -12.631 1.00 96.75 92 HIS A O 1
ATOM 749 N N . GLU A 1 93 ? -2.505 -4.962 -14.143 1.00 93.69 93 GLU A N 1
ATOM 750 C CA . GLU A 1 93 ? -3.639 -4.304 -13.480 1.00 93.69 93 GLU A CA 1
ATOM 751 C C . GLU A 1 93 ? -4.782 -5.287 -13.181 1.00 93.69 93 GLU A C 1
ATOM 753 O O . GLU A 1 93 ? -5.361 -5.262 -12.097 1.00 93.69 93 GLU A O 1
ATOM 758 N N . GLN A 1 94 ? -5.018 -6.245 -14.085 1.00 96.62 94 GLN A N 1
ATOM 759 C CA . GLN A 1 94 ? -6.014 -7.304 -13.909 1.00 96.62 94 GLN A CA 1
ATOM 760 C C . GLN A 1 94 ? -5.783 -8.152 -12.643 1.00 96.62 94 GLN A C 1
ATOM 762 O O . GLN A 1 94 ? -6.752 -8.607 -12.037 1.00 96.62 94 GLN A O 1
ATOM 767 N N . ARG A 1 95 ? -4.528 -8.331 -12.200 1.00 96.75 95 ARG A N 1
ATOM 768 C CA . ARG A 1 95 ? -4.192 -9.035 -10.946 1.00 96.75 95 ARG A CA 1
ATOM 769 C C . ARG A 1 95 ? -4.778 -8.322 -9.726 1.00 96.75 95 ARG A C 1
ATOM 771 O O . ARG A 1 95 ? -5.109 -8.965 -8.739 1.00 96.75 95 ARG A O 1
ATOM 778 N N . PHE A 1 96 ? -4.946 -7.005 -9.808 1.00 97.38 96 PHE A N 1
ATOM 779 C CA . PHE A 1 96 ? -5.398 -6.161 -8.705 1.00 97.38 96 PHE A CA 1
ATOM 780 C C . PHE A 1 96 ? -6.860 -5.721 -8.844 1.00 97.38 96 PHE A C 1
ATOM 782 O O . PHE A 1 96 ? -7.307 -4.846 -8.102 1.00 97.38 96 PHE A O 1
ATOM 789 N N . GLN A 1 97 ? -7.628 -6.352 -9.743 1.00 97.06 97 GLN A N 1
ATOM 790 C CA . GLN A 1 97 ? -9.012 -5.976 -10.048 1.00 97.06 97 GLN A CA 1
ATOM 791 C C . GLN A 1 97 ? -9.927 -5.962 -8.812 1.00 97.06 97 GLN A C 1
ATOM 793 O O . GLN A 1 97 ? -10.855 -5.164 -8.744 1.00 97.06 97 GLN A O 1
ATOM 798 N N . ALA A 1 98 ? -9.658 -6.812 -7.817 1.00 97.50 98 ALA A N 1
ATOM 799 C CA . ALA A 1 98 ? -10.429 -6.869 -6.574 1.00 97.50 98 ALA A CA 1
ATOM 800 C C . ALA A 1 98 ? -10.252 -5.635 -5.663 1.00 97.50 98 ALA A C 1
ATOM 802 O O . ALA A 1 98 ? -11.018 -5.476 -4.720 1.00 97.50 98 ALA A O 1
ATOM 803 N N . PHE A 1 99 ? -9.260 -4.778 -5.931 1.00 98.12 99 PHE A N 1
ATOM 804 C CA . PHE A 1 99 ? -8.873 -3.653 -5.069 1.00 98.12 99 PHE A CA 1
ATOM 805 C C . PHE A 1 99 ? -9.034 -2.280 -5.740 1.00 98.12 99 PHE A C 1
ATOM 807 O O . PHE A 1 99 ? -8.744 -1.249 -5.130 1.00 98.12 99 PHE A O 1
ATOM 814 N N . VAL A 1 100 ? -9.448 -2.248 -7.012 1.00 96.62 100 VAL A N 1
ATOM 815 C CA . VAL A 1 100 ? -9.446 -1.037 -7.857 1.00 96.62 100 VAL A CA 1
ATOM 816 C C . VAL A 1 100 ? -10.327 0.085 -7.319 1.00 96.62 100 VAL A C 1
ATOM 818 O O . VAL A 1 100 ? -10.076 1.254 -7.601 1.00 96.62 100 VAL A O 1
ATOM 821 N N . ASP A 1 101 ? -11.333 -0.243 -6.511 1.00 97.88 101 ASP A N 1
ATOM 822 C CA . ASP A 1 101 ? -12.206 0.736 -5.872 1.00 97.88 101 ASP A CA 1
ATOM 823 C C . ASP A 1 101 ? -11.430 1.644 -4.900 1.00 97.88 101 ASP A C 1
ATOM 825 O O . ASP A 1 101 ? -11.681 2.855 -4.843 1.00 97.88 101 ASP A O 1
ATOM 829 N N . LYS A 1 102 ? -10.411 1.092 -4.226 1.00 98.44 102 LYS A N 1
ATOM 830 C CA . LYS A 1 102 ? -9.560 1.806 -3.261 1.00 98.44 102 LYS A CA 1
ATOM 831 C C . LYS A 1 102 ? -8.220 2.269 -3.823 1.00 98.44 102 LYS A C 1
ATOM 833 O O . LYS A 1 102 ? -7.580 3.119 -3.210 1.00 98.44 102 LYS A O 1
ATOM 838 N N . ILE A 1 103 ? -7.784 1.769 -4.976 1.00 98.50 103 ILE A N 1
ATOM 839 C CA . ILE A 1 103 ? -6.500 2.172 -5.564 1.00 98.50 103 ILE A CA 1
ATOM 840 C C . ILE A 1 103 ? -6.599 3.570 -6.199 1.00 98.50 103 ILE A C 1
ATOM 842 O O . ILE A 1 103 ? -7.515 3.884 -6.961 1.00 98.50 103 ILE A O 1
ATOM 846 N N . ILE A 1 104 ? -5.614 4.411 -5.893 1.00 98.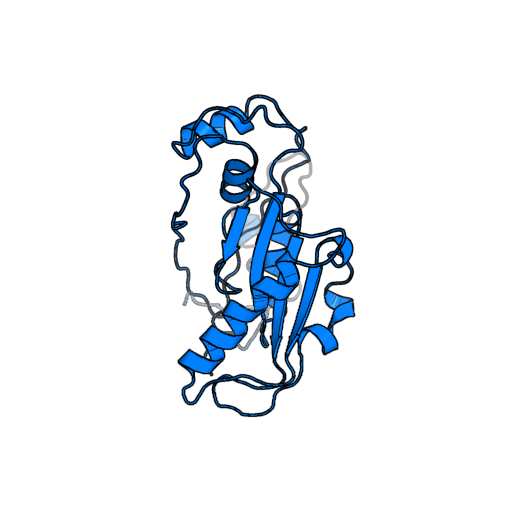56 104 ILE A N 1
ATOM 847 C CA . ILE A 1 104 ? -5.300 5.666 -6.573 1.00 98.56 104 ILE A CA 1
ATOM 848 C C . ILE A 1 104 ? -3.909 5.488 -7.189 1.00 98.56 104 ILE A C 1
ATOM 850 O O . ILE A 1 104 ? -2.903 5.540 -6.484 1.00 98.56 104 ILE A O 1
ATOM 854 N N . TYR A 1 105 ? -3.852 5.238 -8.499 1.00 98.19 105 TYR A N 1
ATOM 855 C CA . TYR A 1 105 ? -2.601 4.947 -9.203 1.00 98.19 105 TYR A CA 1
ATOM 856 C C . TYR A 1 105 ? -2.008 6.188 -9.876 1.00 98.19 105 TYR A C 1
ATOM 858 O O . TYR A 1 105 ? -2.688 6.905 -10.612 1.00 98.19 105 TYR A O 1
ATOM 866 N N . ILE A 1 106 ? -0.711 6.404 -9.667 1.00 98.25 106 ILE A N 1
ATOM 867 C CA . ILE A 1 106 ? 0.074 7.483 -10.262 1.00 98.25 106 ILE A CA 1
ATOM 868 C C . ILE A 1 106 ? 1.225 6.858 -11.050 1.00 98.25 106 ILE A C 1
ATOM 870 O O . ILE A 1 106 ? 2.053 6.138 -10.496 1.00 98.25 106 ILE A O 1
ATOM 874 N N . ALA A 1 107 ? 1.317 7.183 -12.338 1.00 97.69 107 ALA A N 1
ATOM 875 C CA . ALA A 1 107 ? 2.456 6.824 -13.176 1.00 97.69 107 ALA A CA 1
ATOM 876 C C . ALA A 1 107 ? 3.289 8.070 -13.495 1.00 97.69 107 ALA A C 1
ATOM 878 O O . ALA A 1 107 ? 2.751 9.095 -13.916 1.00 97.69 107 ALA A O 1
ATOM 879 N N . LEU A 1 108 ? 4.605 7.974 -13.318 1.00 97.81 108 LEU A N 1
ATOM 880 C CA . LEU A 1 108 ? 5.564 9.008 -13.691 1.00 97.81 108 LEU A CA 1
ATOM 881 C C . LEU A 1 108 ? 6.308 8.609 -14.966 1.00 97.81 108 LEU A C 1
ATOM 883 O O . LEU A 1 108 ? 6.847 7.505 -15.073 1.00 97.81 108 LEU A O 1
ATOM 887 N N . ASP A 1 109 ? 6.382 9.534 -15.920 1.00 96.50 109 ASP A N 1
ATOM 888 C CA . ASP A 1 109 ? 7.184 9.355 -17.134 1.00 96.50 109 ASP A CA 1
ATOM 889 C C . ASP A 1 109 ? 8.673 9.649 -16.908 1.00 96.50 109 ASP A C 1
ATOM 891 O O . ASP A 1 109 ? 9.525 9.113 -17.614 1.00 96.50 109 ASP A O 1
ATOM 895 N N . SER A 1 110 ? 8.995 10.485 -15.917 1.00 94.50 110 SER A N 1
ATOM 896 C CA . SER A 1 110 ? 10.358 10.897 -15.590 1.00 94.50 110 SER A CA 1
ATOM 897 C C . SER A 1 110 ? 10.549 11.094 -14.085 1.00 94.50 110 SER A C 1
ATOM 899 O O . SER A 1 110 ? 9.587 11.267 -13.333 1.00 94.50 110 SER A O 1
ATOM 901 N N . LEU A 1 111 ? 11.810 11.070 -13.650 1.00 95.94 111 LEU A N 1
ATOM 902 C CA . LEU A 1 111 ? 12.223 11.389 -12.286 1.00 95.94 111 LEU A CA 1
ATOM 903 C C . LEU A 1 111 ? 13.138 12.611 -12.321 1.00 95.94 111 LEU A C 1
ATOM 905 O O . LEU A 1 111 ? 14.025 12.693 -13.169 1.00 95.94 111 LEU A O 1
ATOM 909 N N . GLN A 1 112 ? 12.931 13.548 -11.401 1.00 94.50 112 GLN A N 1
ATOM 910 C CA . GLN A 1 112 ? 13.822 14.695 -11.232 1.00 94.50 112 GLN A CA 1
ATOM 911 C C . GLN A 1 112 ? 14.896 14.358 -10.200 1.00 94.50 112 GLN A C 1
ATOM 913 O O . GLN A 1 112 ? 14.626 13.646 -9.238 1.00 94.50 112 GLN A O 1
ATOM 918 N N . GLY A 1 113 ? 16.111 14.863 -10.406 1.00 94.38 113 GLY A N 1
ATOM 919 C CA . GLY A 1 113 ? 17.237 14.623 -9.507 1.00 94.38 113 GLY A CA 1
ATOM 920 C C . GLY A 1 113 ? 18.473 14.089 -10.222 1.00 94.38 113 GLY A C 1
ATOM 921 O O . GLY A 1 113 ? 18.399 13.314 -11.180 1.00 94.38 113 GLY A O 1
ATOM 922 N N . SER A 1 114 ? 19.629 14.501 -9.722 1.00 94.00 114 SER A N 1
ATOM 923 C CA . SER A 1 114 ? 20.949 14.082 -10.181 1.00 94.00 114 SER A CA 1
ATOM 924 C C . SER A 1 114 ? 21.384 12.758 -9.544 1.00 94.00 114 SER A C 1
ATOM 926 O O . SER A 1 114 ? 21.974 11.909 -10.219 1.00 94.00 114 SER A O 1
ATOM 928 N N . THR A 1 115 ? 21.002 12.511 -8.289 1.00 96.38 115 THR A N 1
ATOM 929 C CA . THR A 1 115 ? 21.344 11.287 -7.549 1.00 96.38 115 THR A CA 1
ATOM 930 C C . THR A 1 115 ? 20.196 10.276 -7.510 1.00 96.38 115 THR A C 1
ATOM 932 O O . THR A 1 115 ? 19.045 10.593 -7.813 1.00 96.38 115 THR A O 1
ATOM 935 N N . ASN A 1 116 ? 20.502 9.032 -7.123 1.00 95.38 116 ASN A N 1
ATOM 936 C CA . ASN A 1 116 ? 19.474 8.006 -6.923 1.00 95.38 116 ASN A CA 1
ATOM 937 C C . ASN A 1 116 ? 18.468 8.430 -5.839 1.00 95.38 116 ASN A C 1
ATOM 939 O O . ASN A 1 116 ? 17.267 8.284 -6.038 1.00 95.38 116 ASN A O 1
ATOM 943 N N . TRP A 1 117 ? 18.962 9.023 -4.750 1.00 95.06 117 TRP A N 1
ATOM 944 C CA . TRP A 1 117 ? 18.162 9.478 -3.612 1.00 95.06 117 TRP A CA 1
ATOM 945 C C . TRP A 1 117 ? 17.261 10.664 -3.955 1.00 95.06 117 TRP A C 1
ATOM 947 O O . TRP A 1 117 ? 16.117 10.713 -3.523 1.00 95.06 117 TRP A O 1
ATOM 957 N N . GLU A 1 118 ? 17.741 11.607 -4.769 1.00 97.12 118 GLU A N 1
ATOM 958 C CA . GLU A 1 118 ? 16.917 12.730 -5.234 1.00 97.12 118 GLU A CA 1
ATOM 959 C C . GLU A 1 118 ? 15.772 12.248 -6.128 1.00 97.12 118 GLU A C 1
ATOM 961 O O . GLU A 1 118 ? 14.646 12.722 -5.998 1.00 97.12 118 GLU A O 1
ATOM 966 N N . ARG A 1 119 ? 16.037 11.259 -6.990 1.00 97.06 119 ARG A N 1
ATOM 967 C CA . ARG A 1 119 ? 15.010 10.638 -7.837 1.00 97.06 119 ARG A CA 1
ATOM 968 C C . ARG A 1 119 ? 13.983 9.853 -7.024 1.00 97.06 119 ARG A C 1
ATOM 970 O O . ARG A 1 119 ? 12.790 9.933 -7.312 1.00 97.06 119 ARG A O 1
ATOM 977 N N . GLU A 1 120 ? 14.435 9.132 -6.004 1.00 95.94 120 GLU A N 1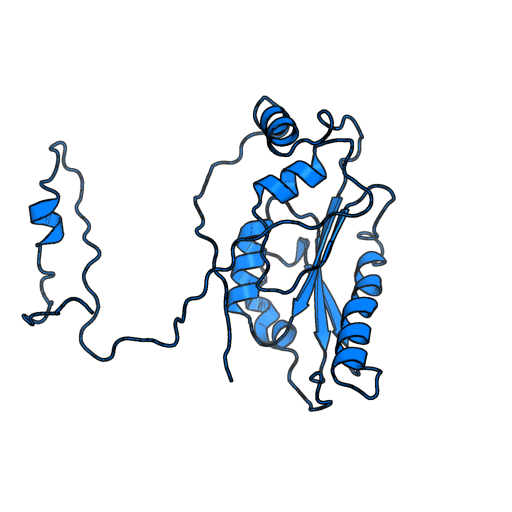
ATOM 978 C CA . GLU A 1 120 ? 13.564 8.453 -5.043 1.00 95.94 120 GLU A CA 1
ATOM 979 C C . GLU A 1 120 ? 12.700 9.449 -4.266 1.00 95.94 120 GLU A C 1
ATOM 981 O O . GLU A 1 120 ? 11.481 9.283 -4.200 1.00 95.94 120 GLU A O 1
ATOM 986 N N . TRP A 1 121 ? 13.301 10.525 -3.752 1.00 97.19 121 TRP A N 1
ATOM 987 C CA . TRP A 1 121 ? 12.585 11.598 -3.071 1.00 97.19 121 TRP A CA 1
ATOM 988 C C . TRP A 1 121 ? 11.550 12.249 -3.988 1.00 97.19 121 TRP A C 1
ATOM 990 O O . TRP A 1 121 ? 10.404 12.427 -3.582 1.00 97.19 121 TRP A O 1
ATOM 1000 N N . PHE A 1 122 ? 11.904 12.547 -5.238 1.00 98.06 122 PHE A N 1
ATOM 1001 C CA . PHE A 1 122 ? 10.966 13.109 -6.203 1.00 98.06 122 PHE A CA 1
ATOM 1002 C C . PHE A 1 122 ? 9.757 12.193 -6.441 1.00 98.06 122 PHE A C 1
ATOM 1004 O O . PHE A 1 122 ? 8.614 12.665 -6.476 1.00 98.06 122 PHE A O 1
ATOM 1011 N N . GLN A 1 123 ? 9.987 10.883 -6.584 1.00 97.88 12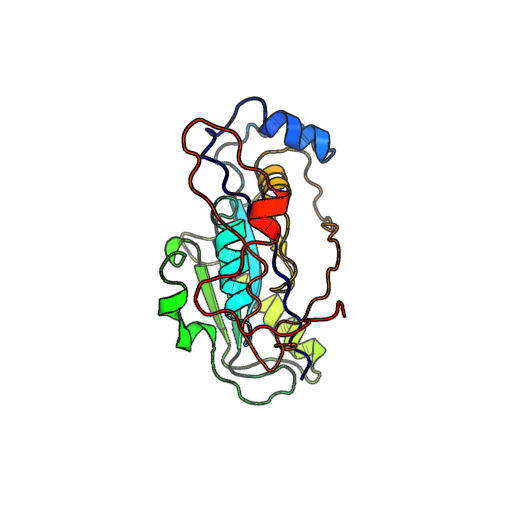3 GLN A N 1
ATOM 1012 C CA . GLN A 1 123 ? 8.895 9.921 -6.713 1.00 97.88 123 GLN A CA 1
ATOM 1013 C C . GLN A 1 123 ? 8.044 9.888 -5.439 1.00 97.88 123 GLN A C 1
ATOM 1015 O O . GLN A 1 123 ? 6.830 10.036 -5.530 1.00 97.88 123 GLN A O 1
ATOM 1020 N N . ARG A 1 124 ? 8.652 9.793 -4.253 1.00 97.56 124 ARG A N 1
ATOM 1021 C CA . ARG A 1 124 ? 7.935 9.824 -2.968 1.00 97.56 124 ARG A CA 1
ATOM 1022 C C . ARG A 1 124 ? 7.089 11.087 -2.818 1.00 97.56 124 ARG A C 1
ATOM 1024 O O . ARG A 1 124 ? 5.906 11.008 -2.513 1.00 97.56 124 ARG A O 1
ATOM 1031 N N . GLN A 1 125 ? 7.653 12.253 -3.113 1.00 97.94 125 GLN A N 1
ATOM 1032 C CA . GLN A 1 125 ? 6.941 13.526 -3.019 1.00 97.94 125 GLN A CA 1
ATOM 1033 C C . GLN A 1 125 ? 5.789 13.631 -4.027 1.00 97.94 125 GLN A C 1
ATOM 1035 O O . GLN A 1 125 ? 4.792 14.308 -3.778 1.00 97.94 125 GLN A O 1
ATOM 1040 N N . SER A 1 126 ? 5.880 12.926 -5.155 1.00 98.31 126 SER A N 1
ATOM 1041 C CA . SER A 1 126 ? 4.815 12.896 -6.157 1.00 98.31 126 SER A CA 1
ATOM 1042 C C . SER A 1 126 ? 3.557 12.141 -5.701 1.00 98.31 126 SER A C 1
ATOM 1044 O O . SER A 1 126 ? 2.518 12.313 -6.340 1.00 98.31 126 SER A O 1
ATOM 1046 N N . LEU A 1 127 ? 3.599 11.386 -4.591 1.00 98.12 127 LEU A N 1
ATOM 1047 C CA . LEU A 1 127 ? 2.412 10.774 -3.967 1.00 98.12 127 LEU A CA 1
ATOM 1048 C C . LEU A 1 127 ? 1.355 11.813 -3.570 1.00 98.12 127 LEU A C 1
ATOM 1050 O O . LEU A 1 127 ? 0.163 11.510 -3.605 1.00 98.12 127 LEU A O 1
ATOM 1054 N N . VAL A 1 128 ? 1.764 13.060 -3.294 1.00 98.00 128 VAL A N 1
ATOM 1055 C CA . VAL A 1 128 ? 0.852 14.176 -2.982 1.00 98.00 128 VAL A CA 1
ATOM 1056 C C . VAL A 1 128 ? -0.215 14.368 -4.066 1.00 98.00 128 VAL A C 1
ATOM 1058 O O . VAL A 1 128 ? -1.345 14.724 -3.748 1.00 98.00 128 VAL A O 1
ATOM 1061 N N . LYS A 1 129 ? 0.091 14.055 -5.334 1.00 98.00 129 LYS A N 1
ATOM 1062 C CA . LYS A 1 129 ? -0.885 14.127 -6.435 1.00 98.00 129 LYS A CA 1
ATOM 1063 C C . LYS A 1 129 ? -2.088 13.205 -6.206 1.00 98.00 129 LYS A C 1
ATOM 1065 O O . LYS A 1 129 ? -3.205 13.568 -6.552 1.00 98.00 129 LYS A O 1
ATOM 1070 N N . GLY A 1 130 ? -1.868 12.031 -5.612 1.00 97.69 130 GLY A N 1
ATOM 1071 C CA . GLY A 1 130 ? -2.928 11.067 -5.308 1.00 97.69 130 GLY A CA 1
ATOM 1072 C C . GLY A 1 130 ? -3.840 11.530 -4.178 1.00 97.69 130 GLY A C 1
ATOM 1073 O O . GLY A 1 130 ? -5.046 11.319 -4.240 1.00 97.69 130 GLY A O 1
ATOM 1074 N N . LEU A 1 131 ? -3.281 12.247 -3.201 1.00 98.06 131 LEU A N 1
ATOM 1075 C CA . LEU A 1 131 ? -4.029 12.835 -2.085 1.00 98.06 131 LEU A CA 1
ATOM 1076 C C . LEU A 1 131 ? -4.928 14.007 -2.515 1.00 98.06 131 LEU A C 1
ATOM 1078 O O . LEU A 1 131 ? -5.765 14.456 -1.741 1.00 98.06 131 LEU A O 1
ATOM 1082 N N . GLN A 1 132 ? -4.761 14.518 -3.736 1.00 97.81 132 GLN A N 1
ATOM 1083 C CA . GLN A 1 132 ? -5.504 15.661 -4.277 1.00 97.81 132 GLN A CA 1
ATOM 1084 C C . GLN A 1 132 ? -6.562 15.257 -5.319 1.00 97.81 132 GLN A C 1
ATOM 1086 O O . GLN A 1 132 ? -7.188 16.127 -5.925 1.00 97.81 132 GLN A O 1
ATOM 1091 N N . VAL A 1 133 ? -6.770 13.957 -5.556 1.00 97.31 133 VAL A N 1
ATOM 1092 C CA . VAL A 1 133 ? -7.711 13.468 -6.575 1.00 97.31 133 VAL A CA 1
ATOM 1093 C C . VAL A 1 133 ? -9.152 13.872 -6.222 1.00 97.31 133 VAL A C 1
ATOM 1095 O O . VAL A 1 133 ? -9.632 13.517 -5.146 1.00 97.31 133 VAL A O 1
ATOM 1098 N N . PRO A 1 134 ? -9.893 14.569 -7.108 1.00 95.88 134 PRO A N 1
ATOM 1099 C CA . PRO A 1 134 ? -11.282 14.945 -6.847 1.00 95.88 134 PRO A CA 1
ATOM 1100 C C . PRO A 1 134 ? -12.160 13.738 -6.486 1.00 95.88 134 PRO A C 1
ATOM 1102 O O . PRO A 1 134 ? -12.054 12.674 -7.090 1.00 95.88 134 PRO A O 1
ATOM 1105 N N . GLY A 1 135 ? -13.018 13.894 -5.475 1.00 94.25 135 GLY A N 1
ATOM 1106 C CA . GLY A 1 135 ? -13.845 12.806 -4.926 1.00 94.25 135 GLY A CA 1
ATOM 1107 C C . GLY A 1 135 ? -13.115 11.821 -3.999 1.00 94.25 135 GLY A C 1
ATOM 1108 O O . GLY A 1 135 ? -13.776 11.106 -3.254 1.00 94.25 135 GLY A O 1
ATOM 1109 N N . LYS A 1 136 ? -11.776 11.818 -3.986 1.00 95.94 136 LYS A N 1
ATOM 1110 C CA . LYS A 1 136 ? -10.923 11.030 -3.074 1.00 95.94 136 LYS A CA 1
ATOM 1111 C C . LYS A 1 136 ? -9.833 11.896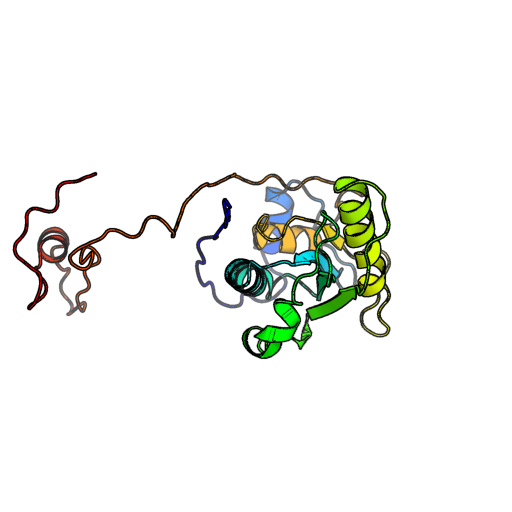 -2.420 1.00 95.94 136 LYS A C 1
ATOM 1113 O O . LYS A 1 136 ? -8.761 11.405 -2.087 1.00 95.94 136 LYS A O 1
ATOM 1118 N N . HIS A 1 137 ? -10.072 13.202 -2.331 1.00 96.06 137 HIS A N 1
ATOM 1119 C CA . HIS A 1 137 ? -9.089 14.150 -1.829 1.00 96.06 137 HIS A CA 1
ATOM 1120 C C . HIS A 1 137 ? -9.023 14.054 -0.310 1.00 96.06 137 HIS A C 1
ATOM 1122 O O . HIS A 1 137 ? -10.047 13.868 0.352 1.00 96.06 137 HIS A O 1
ATOM 1128 N N . ILE A 1 138 ? -7.817 14.184 0.229 1.00 96.69 138 ILE A N 1
ATOM 1129 C CA . ILE A 1 138 ? -7.584 14.133 1.665 1.00 96.69 138 ILE A CA 1
ATOM 1130 C C . ILE A 1 138 ? -8.230 15.330 2.370 1.00 96.69 138 ILE A C 1
ATOM 1132 O O . ILE A 1 138 ? -8.242 16.446 1.845 1.00 96.69 138 ILE A O 1
ATOM 1136 N N . GLU A 1 139 ? -8.758 15.091 3.566 1.00 94.75 139 GLU A N 1
ATOM 1137 C CA . GLU A 1 139 ? -9.408 16.095 4.406 1.00 94.75 139 GLU A CA 1
ATOM 1138 C C . GLU A 1 139 ? -8.667 16.257 5.737 1.00 94.75 139 GLU A C 1
ATOM 1140 O O . GLU A 1 139 ? -7.873 15.412 6.156 1.00 94.75 139 GLU A O 1
ATOM 1145 N N . THR A 1 140 ? -8.922 17.375 6.416 1.00 92.50 140 THR A N 1
ATOM 1146 C CA . THR A 1 140 ? -8.355 17.643 7.740 1.00 92.50 140 THR A CA 1
ATOM 1147 C C . THR A 1 140 ? -8.737 16.535 8.721 1.00 92.50 140 THR A C 1
ATOM 1149 O O . THR A 1 140 ? -9.916 16.262 8.928 1.00 92.50 140 THR A O 1
ATOM 1152 N N . GLY A 1 141 ? -7.732 15.940 9.366 1.00 90.88 141 GLY A N 1
ATOM 1153 C CA . GLY A 1 141 ? -7.904 14.851 10.331 1.00 90.88 141 GLY A CA 1
ATOM 1154 C C . GLY A 1 141 ? -7.732 13.452 9.737 1.00 90.88 141 GLY A C 1
ATOM 1155 O O . GLY A 1 141 ? -7.592 12.500 10.501 1.00 90.88 141 GLY A O 1
ATOM 1156 N N . ASP A 1 142 ? -7.687 13.306 8.412 1.00 94.81 142 ASP A N 1
ATOM 1157 C CA . ASP A 1 142 ? -7.317 12.035 7.788 1.00 94.81 142 ASP A CA 1
ATOM 1158 C C . ASP A 1 142 ? -5.859 11.657 8.094 1.00 94.81 142 ASP A C 1
ATOM 1160 O O . ASP A 1 142 ? -5.004 12.503 8.369 1.00 94.81 142 ASP A O 1
ATOM 1164 N N . ILE A 1 143 ? -5.567 10.361 8.012 1.00 95.31 143 ILE A N 1
ATOM 1165 C CA . ILE A 1 143 ? -4.252 9.789 8.290 1.00 95.31 143 ILE A CA 1
ATOM 1166 C C . ILE A 1 143 ? -3.540 9.467 6.979 1.00 95.31 143 ILE A C 1
ATOM 1168 O O . ILE A 1 143 ? -4.087 8.781 6.114 1.00 95.31 143 ILE A O 1
ATOM 1172 N N . ILE A 1 144 ? -2.287 9.907 6.867 1.00 97.25 144 ILE A N 1
ATOM 1173 C CA . ILE A 1 144 ? -1.368 9.496 5.805 1.00 97.25 144 ILE A CA 1
ATOM 1174 C C . ILE A 1 144 ? -0.386 8.496 6.401 1.00 97.25 144 ILE A C 1
ATOM 1176 O O . ILE A 1 144 ? 0.378 8.826 7.307 1.00 97.25 144 ILE A O 1
ATOM 1180 N N . MET A 1 145 ? -0.381 7.287 5.859 1.00 96.88 145 MET A N 1
ATOM 1181 C CA . MET A 1 145 ? 0.679 6.318 6.081 1.00 96.88 145 MET A CA 1
ATOM 1182 C C . MET A 1 145 ? 1.636 6.349 4.897 1.00 96.88 145 MET A C 1
ATOM 1184 O O . MET A 1 145 ? 1.205 6.387 3.747 1.00 96.88 145 MET A O 1
ATOM 1188 N N . LEU A 1 146 ? 2.933 6.335 5.185 1.00 96.88 146 LEU A N 1
ATOM 1189 C CA . LEU A 1 146 ? 3.990 6.269 4.187 1.00 96.88 146 LEU A CA 1
ATOM 1190 C C . LEU A 1 146 ? 4.981 5.194 4.609 1.00 96.88 146 LEU A C 1
ATOM 1192 O O . LEU A 1 146 ? 5.497 5.251 5.724 1.00 96.88 146 LEU A O 1
ATOM 1196 N N . SER A 1 147 ? 5.243 4.244 3.723 1.00 94.62 147 SER A N 1
ATOM 1197 C CA . SER A 1 147 ? 6.205 3.173 3.969 1.00 94.62 147 SER A CA 1
ATOM 1198 C C . SER A 1 147 ? 6.727 2.602 2.652 1.00 94.62 147 SER A C 1
ATOM 1200 O O . SER A 1 147 ? 6.158 2.860 1.581 1.00 94.62 147 SER A O 1
ATOM 1202 N N . ASP A 1 148 ? 7.760 1.772 2.737 1.00 94.19 148 ASP A N 1
ATOM 1203 C CA . ASP A 1 148 ? 8.100 0.880 1.635 1.00 94.19 148 ASP A CA 1
ATOM 1204 C C . ASP A 1 148 ? 7.007 -0.188 1.462 1.00 94.19 148 ASP A C 1
ATOM 1206 O O . ASP A 1 148 ? 6.147 -0.402 2.328 1.00 94.19 148 ASP A O 1
ATOM 1210 N N . LEU A 1 149 ? 6.982 -0.828 0.293 1.00 94.62 149 LEU A N 1
ATOM 1211 C CA . LEU A 1 149 ? 5.919 -1.761 -0.078 1.00 94.62 149 LEU A CA 1
ATOM 1212 C C . LEU A 1 149 ? 5.859 -2.972 0.872 1.00 94.62 149 LEU A C 1
ATOM 1214 O O . LEU A 1 149 ? 4.766 -3.432 1.209 1.00 94.62 149 LEU A O 1
ATOM 1218 N N . ASP A 1 150 ? 7.019 -3.448 1.322 1.00 91.62 150 ASP A N 1
ATOM 1219 C CA . ASP A 1 150 ? 7.209 -4.591 2.217 1.00 91.62 150 ASP A CA 1
ATOM 1220 C C . ASP A 1 150 ? 7.077 -4.254 3.714 1.00 91.62 150 ASP A C 1
ATOM 1222 O O . ASP A 1 150 ? 6.977 -5.152 4.553 1.00 91.62 150 ASP A O 1
ATOM 1226 N N . GLU A 1 151 ? 6.966 -2.974 4.060 1.00 93.56 151 GLU A N 1
ATOM 1227 C CA . GLU A 1 151 ? 6.698 -2.489 5.414 1.00 93.56 151 GLU A CA 1
ATOM 1228 C C . GLU A 1 151 ? 5.185 -2.454 5.683 1.00 93.56 151 GLU A C 1
ATOM 1230 O O . GLU A 1 151 ? 4.545 -1.402 5.707 1.00 93.56 151 GLU A O 1
ATOM 1235 N N . ILE A 1 152 ? 4.572 -3.630 5.821 1.00 94.06 152 ILE A N 1
ATOM 1236 C CA . ILE A 1 152 ? 3.118 -3.758 5.985 1.00 94.06 152 ILE A CA 1
ATOM 1237 C C . ILE A 1 152 ? 2.759 -3.696 7.486 1.00 94.06 152 ILE A C 1
ATOM 1239 O O . ILE A 1 152 ? 3.143 -4.587 8.247 1.00 94.06 152 ILE A O 1
ATOM 1243 N N . PRO A 1 153 ? 2.014 -2.682 7.965 1.00 93.06 153 PRO A N 1
ATOM 1244 C CA . PRO A 1 153 ? 1.606 -2.619 9.365 1.00 93.06 153 PRO A CA 1
ATOM 1245 C C . PRO A 1 153 ? 0.529 -3.655 9.701 1.00 93.06 153 PRO A C 1
ATOM 1247 O O . PRO A 1 153 ? -0.227 -4.123 8.848 1.00 93.06 153 PRO A O 1
ATOM 1250 N N . ARG A 1 154 ? 0.401 -3.982 10.991 1.00 92.69 154 ARG A N 1
ATOM 1251 C CA . ARG A 1 154 ? -0.696 -4.837 11.463 1.00 92.69 154 ARG A CA 1
ATOM 1252 C C . ARG A 1 154 ? -2.042 -4.119 11.268 1.00 92.69 154 ARG A C 1
ATOM 1254 O O . ARG A 1 154 ? -2.158 -2.968 11.694 1.00 92.69 154 ARG A O 1
ATOM 1261 N N . PRO A 1 155 ? -3.091 -4.792 10.756 1.00 94.88 155 PRO A N 1
ATOM 1262 C CA . PRO A 1 155 ? -4.399 -4.163 10.553 1.00 94.88 155 PRO A CA 1
ATOM 1263 C C . PRO A 1 155 ? -5.007 -3.543 11.819 1.00 94.88 155 PRO A C 1
ATOM 1265 O O . PRO A 1 155 ? -5.673 -2.515 11.747 1.00 94.88 155 PRO A O 1
ATOM 1268 N N . GLU A 1 156 ? -4.746 -4.134 12.989 1.00 92.94 156 GLU A N 1
ATOM 1269 C CA . GLU A 1 156 ? -5.186 -3.608 14.290 1.00 92.94 156 GLU A CA 1
ATOM 1270 C C . GLU A 1 156 ? -4.597 -2.227 14.618 1.00 92.94 156 GLU A C 1
ATOM 1272 O O . GLU A 1 156 ? -5.294 -1.398 15.199 1.00 92.94 156 GLU A O 1
ATOM 1277 N N . VAL A 1 157 ? -3.356 -1.952 14.200 1.00 91.88 157 VAL A N 1
ATOM 1278 C CA . VAL A 1 157 ? -2.703 -0.647 14.387 1.00 91.88 157 VAL A CA 1
ATOM 1279 C C . VAL A 1 157 ? -3.359 0.386 13.479 1.00 91.88 157 VAL A C 1
ATOM 1281 O O . VAL A 1 157 ? -3.743 1.457 13.938 1.00 91.88 157 VAL A O 1
ATOM 1284 N N . VAL A 1 158 ? -3.572 0.039 12.207 1.00 94.56 158 VAL A N 1
ATOM 1285 C CA . VAL A 1 158 ? -4.242 0.920 11.237 1.00 94.56 158 VAL A CA 1
ATOM 1286 C C . VAL A 1 158 ? -5.666 1.250 11.689 1.00 94.56 158 VAL A C 1
ATOM 1288 O O . VAL A 1 158 ? -6.085 2.407 11.664 1.00 94.56 158 VAL A O 1
ATOM 1291 N N . ARG A 1 159 ? -6.397 0.247 12.190 1.00 93.31 159 ARG A N 1
ATOM 1292 C CA . ARG A 1 159 ? -7.727 0.444 12.772 1.00 93.31 159 ARG A CA 1
ATOM 1293 C C . ARG A 1 159 ? -7.677 1.379 13.979 1.00 93.31 159 ARG A C 1
ATOM 1295 O O . ARG A 1 159 ? -8.525 2.259 14.071 1.00 93.31 159 ARG A O 1
ATOM 1302 N N . ALA A 1 160 ? -6.686 1.246 14.860 1.00 91.56 160 ALA A N 1
ATOM 1303 C CA . ALA A 1 160 ? -6.523 2.140 16.006 1.00 91.56 160 ALA A CA 1
ATOM 1304 C C . ALA A 1 160 ? -6.283 3.601 15.581 1.00 91.56 160 ALA A C 1
ATOM 1306 O O . ALA A 1 160 ? -6.937 4.497 16.109 1.00 91.56 160 ALA A O 1
ATOM 1307 N N . LEU A 1 161 ? -5.440 3.846 14.568 1.00 91.62 161 LEU A N 1
ATOM 1308 C CA . LEU A 1 161 ? -5.228 5.193 14.010 1.00 91.62 161 LEU A CA 1
ATOM 1309 C C . LEU A 1 161 ? -6.524 5.818 13.477 1.00 91.62 161 LEU A C 1
ATOM 1311 O O . LEU A 1 161 ? -6.711 7.033 13.549 1.00 91.62 161 LEU A O 1
ATOM 1315 N N . LYS A 1 162 ? -7.428 4.983 12.960 1.00 90.25 162 LYS A N 1
ATOM 1316 C CA . LYS A 1 162 ? -8.726 5.404 12.436 1.00 90.25 162 LYS A CA 1
ATOM 1317 C C . LYS A 1 162 ? -9.740 5.729 13.536 1.00 90.25 162 LYS A C 1
ATOM 1319 O O . LYS A 1 162 ? -10.486 6.695 13.400 1.00 90.25 162 LYS A O 1
ATOM 1324 N N . VAL A 1 163 ? -9.788 4.927 14.604 1.00 90.12 163 VAL A N 1
ATOM 1325 C CA . VAL A 1 163 ? -10.886 4.971 15.592 1.00 90.12 163 VAL A CA 1
ATOM 1326 C C . VAL A 1 163 ? -10.527 5.615 16.928 1.00 90.12 163 VAL A C 1
ATOM 1328 O O . VAL A 1 163 ? -11.439 5.923 17.684 1.00 90.12 163 VAL A O 1
ATOM 1331 N N . CYS A 1 164 ? -9.251 5.819 17.252 1.00 89.38 164 CYS A N 1
ATOM 1332 C CA . CYS A 1 164 ? -8.822 6.374 18.540 1.00 89.38 164 CYS A CA 1
ATOM 1333 C C . CYS A 1 164 ? -8.465 7.854 18.418 1.00 89.38 164 CYS A C 1
ATOM 1335 O O . CYS A 1 164 ? -7.855 8.258 17.431 1.00 89.38 164 CYS A O 1
ATOM 1337 N N . ASP A 1 165 ? -8.827 8.674 19.401 1.00 88.00 165 ASP A N 1
ATOM 1338 C CA . ASP A 1 165 ? -8.411 10.077 19.516 1.00 88.00 165 ASP A CA 1
ATOM 1339 C C . ASP A 1 165 ? -6.955 10.216 19.988 1.00 88.00 165 ASP A C 1
ATOM 1341 O O . ASP A 1 165 ? -6.261 9.230 20.241 1.00 88.00 165 ASP A O 1
ATOM 1345 N N . SER A 1 166 ? -6.480 11.461 20.082 1.00 86.31 166 SER A N 1
ATOM 1346 C CA . SER A 1 166 ? -5.125 11.805 20.537 1.00 86.31 166 SER A CA 1
ATOM 1347 C C . SER A 1 166 ? -4.009 11.093 19.761 1.00 86.31 166 SER A C 1
ATOM 1349 O O . SER A 1 166 ? -2.953 10.795 20.319 1.00 86.31 166 SER A O 1
ATOM 1351 N N . VAL A 1 167 ? -4.239 10.815 18.474 1.00 86.38 167 VAL A N 1
ATOM 1352 C CA . VAL A 1 167 ? -3.185 10.358 17.563 1.00 86.38 167 VAL A CA 1
ATOM 1353 C C . VAL A 1 167 ? -2.179 11.505 17.400 1.00 86.38 167 VAL A C 1
ATOM 1355 O O . VAL A 1 167 ? -2.603 12.619 17.088 1.00 86.38 167 VAL A O 1
ATOM 1358 N N . PRO A 1 168 ? -0.873 11.280 17.628 1.00 85.56 168 PRO A N 1
ATOM 1359 C CA . PRO A 1 168 ? 0.138 12.322 17.470 1.00 85.56 168 PRO A CA 1
ATOM 1360 C C . PRO A 1 168 ? 0.251 12.821 16.025 1.00 85.56 168 PRO A C 1
ATOM 1362 O O . PRO A 1 168 ? 0.109 12.037 15.089 1.00 85.56 168 PRO A O 1
ATOM 1365 N N . ASP A 1 169 ? 0.634 14.089 15.845 1.00 84.88 169 ASP A N 1
ATOM 1366 C CA . ASP A 1 169 ? 0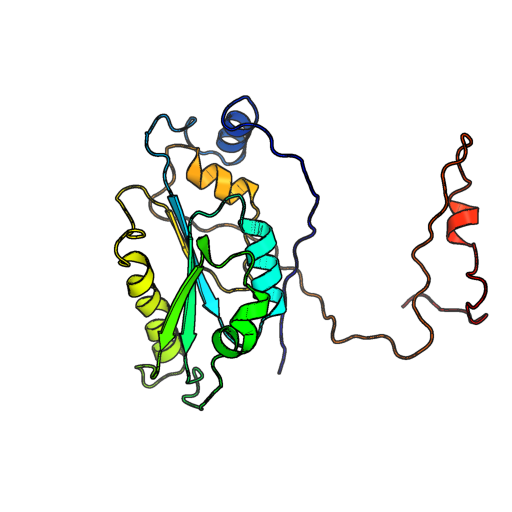.850 14.697 14.519 1.00 84.88 169 ASP A CA 1
ATOM 1367 C C . ASP A 1 169 ? 1.856 13.919 13.653 1.00 84.88 169 ASP A C 1
ATOM 1369 O O . ASP A 1 169 ? 1.742 13.868 12.428 1.00 84.88 169 ASP A O 1
ATOM 1373 N N . LYS A 1 170 ? 2.884 13.343 14.288 1.00 88.19 170 LYS A N 1
ATOM 1374 C CA . LYS A 1 170 ? 3.908 12.504 13.656 1.00 88.19 170 LYS A CA 1
ATOM 1375 C C . LYS A 1 170 ? 4.248 11.349 14.582 1.00 88.19 170 LYS A C 1
ATOM 1377 O O . LYS A 1 170 ? 4.558 11.568 15.752 1.00 88.19 170 LYS A O 1
ATOM 1382 N N . MET A 1 171 ? 4.255 10.136 14.044 1.00 89.00 171 MET A N 1
ATOM 1383 C CA . MET A 1 171 ? 4.671 8.943 14.772 1.00 89.00 171 MET A CA 1
ATOM 1384 C C . MET A 1 171 ? 5.336 7.937 13.837 1.00 89.00 171 MET A C 1
ATOM 1386 O O . MET A 1 171 ? 5.054 7.912 12.641 1.00 89.00 171 MET A O 1
ATOM 1390 N N . ALA A 1 172 ? 6.208 7.106 14.398 1.00 87.75 172 ALA A N 1
ATOM 1391 C CA . ALA A 1 172 ? 6.739 5.932 13.725 1.00 87.75 172 ALA A CA 1
ATOM 1392 C C . ALA A 1 172 ? 5.964 4.696 14.195 1.00 87.75 172 ALA A C 1
ATOM 1394 O O . ALA A 1 172 ? 5.634 4.585 15.377 1.00 87.75 172 ALA A O 1
ATOM 1395 N N . LEU A 1 173 ? 5.677 3.775 13.275 1.00 88.19 173 LEU A N 1
ATOM 1396 C CA . LEU A 1 173 ? 5.123 2.468 13.615 1.00 88.19 173 LEU A CA 1
ATOM 1397 C C . LEU A 1 173 ? 6.277 1.476 13.736 1.00 88.19 173 LEU A C 1
ATOM 1399 O O . LEU A 1 173 ? 7.055 1.309 12.801 1.00 88.19 173 LEU A O 1
ATOM 1403 N N . GLU A 1 174 ? 6.394 0.824 14.886 1.00 82.31 174 GLU A N 1
ATOM 1404 C CA . GLU A 1 174 ? 7.435 -0.177 15.097 1.00 82.31 174 GLU A CA 1
ATOM 1405 C C . GLU A 1 174 ? 7.075 -1.486 14.389 1.00 82.31 174 GLU A C 1
ATOM 1407 O O . GLU A 1 174 ? 5.975 -2.026 14.544 1.00 82.31 174 GLU A O 1
ATOM 1412 N N . ALA A 1 175 ? 8.029 -2.013 13.623 1.00 81.25 175 ALA A N 1
ATOM 1413 C CA . ALA A 1 175 ? 7.896 -3.265 12.896 1.00 81.25 175 ALA A CA 1
ATOM 1414 C C . ALA A 1 175 ? 8.988 -4.255 13.312 1.00 81.25 175 ALA A C 1
ATOM 1416 O O . ALA A 1 175 ? 10.121 -3.884 13.620 1.00 81.25 175 ALA A O 1
ATOM 1417 N N . THR A 1 176 ? 8.654 -5.544 13.296 1.00 84.38 176 THR A N 1
ATOM 1418 C CA . THR A 1 176 ? 9.646 -6.615 13.417 1.00 84.38 176 THR A CA 1
ATOM 1419 C C . THR A 1 176 ? 10.144 -6.978 12.024 1.00 84.38 176 THR A C 1
ATOM 1421 O O . THR A 1 176 ? 9.358 -7.438 11.198 1.00 84.38 176 THR A O 1
ATOM 1424 N N . LEU A 1 177 ? 11.444 -6.814 11.776 1.00 76.25 177 LEU A N 1
ATOM 1425 C CA . LEU A 1 177 ? 12.065 -7.250 10.529 1.00 76.25 177 LEU A CA 1
ATOM 1426 C C . LEU A 1 177 ? 12.224 -8.776 10.529 1.00 76.25 177 LEU A C 1
ATOM 1428 O O . LEU A 1 177 ? 13.002 -9.327 11.309 1.00 76.25 177 LEU A O 1
ATOM 1432 N N . ALA A 1 178 ? 11.503 -9.455 9.640 1.00 76.38 178 ALA A N 1
ATOM 1433 C CA . ALA A 1 178 ? 11.654 -10.882 9.383 1.00 76.38 178 ALA A CA 1
ATOM 1434 C C . ALA A 1 178 ? 12.224 -11.089 7.974 1.00 76.38 178 ALA A C 1
ATOM 1436 O O . ALA A 1 178 ? 11.668 -10.589 7.001 1.00 76.38 178 ALA A O 1
ATOM 1437 N N . ILE A 1 179 ? 13.326 -11.833 7.863 1.00 72.50 179 ILE A N 1
ATOM 1438 C CA . ILE A 1 179 ? 13.994 -12.111 6.586 1.00 72.50 179 ILE A CA 1
ATOM 1439 C C . ILE A 1 179 ? 13.781 -13.582 6.238 1.00 72.50 179 ILE A C 1
ATOM 1441 O O . ILE A 1 179 ? 14.177 -14.468 6.994 1.00 72.50 179 ILE A O 1
ATOM 1445 N N . TYR A 1 180 ? 13.189 -13.847 5.079 1.00 69.69 180 TYR A N 1
ATOM 1446 C CA . TYR A 1 180 ? 13.059 -15.185 4.508 1.00 69.69 180 TYR A CA 1
ATOM 1447 C C . TYR A 1 180 ? 13.247 -15.110 2.979 1.00 69.69 180 TYR A C 1
ATOM 1449 O O . TYR A 1 180 ? 13.168 -14.034 2.391 1.00 69.69 180 TYR A O 1
ATOM 1457 N N . SER A 1 181 ? 13.533 -16.237 2.317 1.00 69.94 181 SER A N 1
ATOM 1458 C CA . SER A 1 181 ? 13.772 -16.281 0.865 1.00 69.94 181 SER A CA 1
ATOM 1459 C C . SER A 1 181 ? 13.035 -17.449 0.220 1.00 69.94 181 SER A C 1
ATOM 1461 O O . SER A 1 181 ? 13.337 -18.606 0.501 1.00 69.94 181 SER A O 1
ATOM 1463 N N . PHE A 1 182 ? 12.101 -17.146 -0.685 1.00 68.81 182 PHE A N 1
ATOM 1464 C CA . PHE A 1 182 ? 11.422 -18.159 -1.504 1.00 68.81 182 PHE A CA 1
ATOM 1465 C C . PHE A 1 182 ? 12.265 -18.642 -2.688 1.00 68.81 182 PHE A C 1
ATOM 1467 O O . PHE A 1 182 ? 11.952 -19.670 -3.283 1.00 68.81 182 PHE A O 1
ATOM 1474 N N . SER A 1 183 ? 13.352 -17.937 -3.012 1.00 69.31 183 SER A N 1
ATOM 1475 C CA . SER A 1 183 ? 14.312 -18.365 -4.036 1.00 69.31 183 SER A CA 1
ATOM 1476 C C . SER A 1 183 ? 15.122 -19.588 -3.597 1.00 69.31 183 SER A C 1
ATOM 1478 O O . SER A 1 183 ? 15.745 -20.245 -4.427 1.00 69.31 183 SER A O 1
ATOM 1480 N N . LEU A 1 184 ? 15.108 -19.916 -2.301 1.00 68.69 184 LEU A N 1
ATOM 1481 C CA . LEU A 1 184 ? 15.642 -21.166 -1.767 1.00 68.69 184 LEU A CA 1
ATOM 1482 C C . LEU A 1 184 ? 14.609 -22.283 -1.952 1.00 68.69 184 LEU A C 1
ATOM 1484 O O . LEU A 1 184 ? 14.001 -22.765 -0.999 1.00 68.69 184 LEU A O 1
ATOM 1488 N N . GLN A 1 185 ? 14.387 -22.684 -3.201 1.00 69.31 185 GLN A N 1
ATOM 1489 C CA . GLN A 1 185 ? 13.586 -23.866 -3.496 1.00 69.31 185 GLN A CA 1
ATOM 1490 C C . GLN A 1 185 ? 14.464 -25.109 -3.364 1.00 69.31 185 GLN A C 1
ATOM 1492 O O . GLN A 1 185 ? 15.511 -25.215 -4.008 1.00 69.31 185 GLN A O 1
ATOM 1497 N N . GLN A 1 186 ? 14.045 -26.059 -2.527 1.00 67.75 186 GLN A N 1
ATOM 1498 C CA . GLN A 1 186 ? 14.711 -27.352 -2.453 1.00 67.75 186 GLN A CA 1
ATOM 1499 C C . GLN A 1 186 ? 14.580 -28.062 -3.807 1.00 67.75 186 GLN A C 1
ATOM 1501 O O . GLN A 1 186 ? 13.482 -28.252 -4.323 1.00 67.75 186 GLN A O 1
ATOM 1506 N N . GLN A 1 187 ? 15.713 -28.479 -4.364 1.00 71.50 187 GLN A N 1
ATOM 1507 C CA . GLN A 1 187 ? 15.761 -29.367 -5.521 1.00 71.50 187 GLN A CA 1
ATOM 1508 C C . GLN A 1 187 ? 15.503 -30.804 -5.040 1.00 71.50 187 GLN A C 1
ATOM 1510 O O . GLN A 1 187 ? 16.168 -31.266 -4.111 1.00 71.50 187 GLN A O 1
ATOM 1515 N N . GLY A 1 188 ? 14.549 -31.517 -5.645 1.00 72.56 188 GLY A N 1
ATOM 1516 C CA . GLY A 1 188 ? 14.262 -32.920 -5.319 1.00 72.56 188 GLY A CA 1
ATOM 1517 C C . GLY A 1 188 ? 12.775 -33.231 -5.148 1.00 72.56 188 GLY A C 1
ATOM 1518 O O . GLY A 1 188 ? 11.916 -32.556 -5.710 1.00 72.56 188 GLY A O 1
ATOM 1519 N N . ALA A 1 189 ? 12.480 -34.297 -4.399 1.00 69.62 189 ALA A N 1
ATOM 1520 C CA . ALA A 1 189 ? 11.112 -34.749 -4.158 1.00 69.62 189 ALA A CA 1
ATOM 1521 C C . ALA A 1 189 ? 10.275 -33.685 -3.412 1.00 69.62 189 ALA A C 1
ATOM 1523 O O . ALA A 1 189 ? 10.822 -32.981 -2.558 1.00 69.62 189 ALA A O 1
ATOM 1524 N N . PRO A 1 190 ? 8.954 -33.592 -3.671 1.00 72.62 190 PRO A N 1
ATOM 1525 C CA . PRO A 1 190 ? 8.070 -32.664 -2.970 1.00 72.62 190 PRO A CA 1
ATOM 1526 C C . PRO A 1 190 ? 8.162 -32.789 -1.443 1.00 72.62 190 PRO A C 1
ATOM 1528 O O . PRO A 1 190 ? 8.208 -33.890 -0.887 1.00 72.62 190 PRO A O 1
ATOM 1531 N N . TRP A 1 191 ? 8.134 -31.650 -0.746 1.00 73.75 191 TRP A N 1
ATOM 1532 C CA . TRP A 1 191 ? 8.166 -31.596 0.717 1.00 73.75 191 TRP A CA 1
ATOM 1533 C C . TRP A 1 191 ? 6.808 -31.994 1.325 1.00 73.75 191 TRP A C 1
ATOM 1535 O O . TRP A 1 191 ? 5.997 -31.160 1.728 1.00 73.75 191 TRP A O 1
ATOM 1545 N N . ALA A 1 192 ? 6.542 -33.297 1.412 1.00 80.94 192 ALA A N 1
ATOM 1546 C CA . ALA A 1 192 ? 5.268 -33.858 1.875 1.00 80.94 192 ALA A CA 1
ATOM 1547 C C . ALA A 1 192 ? 5.145 -33.929 3.415 1.00 80.94 192 ALA A C 1
ATOM 1549 O O . ALA A 1 192 ? 4.747 -34.955 3.972 1.00 80.94 192 ALA A O 1
ATOM 1550 N N . ARG A 1 193 ? 5.528 -32.869 4.144 1.00 83.25 193 ARG A N 1
ATOM 1551 C CA . ARG A 1 193 ? 5.485 -32.853 5.623 1.00 83.25 193 ARG A CA 1
ATOM 1552 C C . ARG A 1 193 ? 4.153 -32.390 6.213 1.00 83.25 193 ARG A C 1
ATOM 1554 O O . ARG A 1 193 ? 3.929 -32.701 7.383 1.00 83.25 193 ARG A O 1
ATOM 1561 N N . ILE A 1 194 ? 3.312 -31.686 5.456 1.00 85.12 194 ILE A N 1
ATOM 1562 C CA . ILE A 1 194 ? 1.944 -31.337 5.869 1.00 85.12 194 ILE A CA 1
ATOM 1563 C C . ILE A 1 194 ? 1.074 -32.588 5.709 1.00 85.12 194 ILE A C 1
ATOM 1565 O O . ILE A 1 194 ? 1.113 -33.237 4.665 1.00 85.12 194 ILE A O 1
ATOM 1569 N N . LYS A 1 195 ? 0.336 -32.949 6.761 1.00 89.56 195 LYS A N 1
ATOM 1570 C CA . LYS A 1 195 ? -0.483 -34.164 6.831 1.00 89.56 195 LYS A CA 1
ATOM 1571 C C . LYS A 1 195 ? -1.902 -33.775 7.219 1.00 89.56 195 LYS A C 1
ATOM 1573 O O . LYS A 1 195 ? -2.083 -32.926 8.088 1.00 89.56 195 LYS A O 1
ATOM 1578 N N . ALA A 1 196 ? -2.888 -34.371 6.563 1.00 90.12 196 ALA A N 1
ATOM 1579 C CA . ALA A 1 196 ? -4.299 -34.088 6.788 1.00 90.12 196 ALA A CA 1
ATOM 1580 C C . ALA A 1 196 ? -5.069 -35.401 6.957 1.00 90.12 196 ALA A C 1
ATOM 1582 O O . ALA A 1 196 ? -4.769 -36.383 6.284 1.00 90.12 196 ALA A O 1
ATOM 1583 N N . THR A 1 197 ? -6.053 -35.405 7.854 1.00 91.12 197 THR A N 1
ATOM 1584 C CA . THR A 1 197 ? -7.005 -36.507 8.044 1.00 91.12 197 THR A CA 1
ATOM 1585 C C . THR A 1 197 ? -8.399 -35.940 8.283 1.00 91.12 197 THR A C 1
ATOM 1587 O O . THR A 1 197 ? -8.542 -34.806 8.746 1.00 91.12 197 THR A O 1
ATOM 1590 N N . VAL A 1 198 ? -9.429 -36.719 7.964 1.00 92.06 198 VAL A N 1
ATOM 1591 C CA . VAL A 1 198 ? -10.817 -36.372 8.281 1.00 92.06 198 VAL A CA 1
ATOM 1592 C C . VAL A 1 198 ? -11.098 -36.783 9.723 1.00 92.06 198 VAL A C 1
ATOM 1594 O O . VAL A 1 198 ? -10.857 -37.926 10.104 1.00 92.06 198 VAL A O 1
ATOM 1597 N N . TYR A 1 199 ? -11.642 -35.869 10.525 1.00 94.50 199 TYR A N 1
ATOM 1598 C CA . TYR A 1 199 ? -12.146 -36.216 11.851 1.00 94.50 199 TYR A CA 1
ATOM 1599 C C . TYR A 1 199 ? -13.423 -37.054 11.716 1.00 94.50 199 TYR A C 1
ATOM 1601 O O . TYR A 1 199 ? -14.429 -36.577 11.193 1.00 94.50 199 TYR A O 1
ATOM 1609 N N . ASN A 1 200 ? -13.387 -38.302 12.179 1.00 92.88 200 ASN A N 1
ATOM 1610 C CA . ASN A 1 200 ? -14.464 -39.287 12.019 1.00 92.88 200 ASN A CA 1
ATOM 1611 C C . ASN A 1 200 ? -15.215 -39.588 13.332 1.00 92.88 200 ASN A C 1
ATOM 1613 O O . ASN A 1 200 ? -15.868 -40.622 13.448 1.00 92.88 200 ASN A O 1
ATOM 1617 N N . GLY A 1 201 ? -15.119 -38.696 14.325 1.00 93.12 201 GLY A N 1
ATOM 1618 C CA . GLY A 1 201 ? -15.737 -38.864 15.646 1.00 93.12 201 GLY A CA 1
ATOM 1619 C C . GLY A 1 201 ? -14.821 -39.479 16.707 1.00 93.12 201 GLY A C 1
ATOM 1620 O O . GLY A 1 201 ? -15.183 -39.470 17.881 1.00 93.12 201 GLY A O 1
ATOM 1621 N N . ALA A 1 202 ? -13.628 -39.945 16.326 1.00 92.19 202 ALA A N 1
ATOM 1622 C CA . ALA A 1 202 ? -12.549 -40.306 17.241 1.00 92.19 202 ALA A CA 1
ATOM 1623 C C . ALA A 1 202 ? -11.345 -39.376 17.032 1.00 92.19 202 ALA A C 1
ATOM 1625 O O . ALA A 1 202 ? -11.068 -38.942 15.911 1.00 92.19 202 ALA A O 1
ATOM 1626 N N . MET A 1 203 ? -10.634 -39.048 18.115 1.00 93.81 203 MET A N 1
ATOM 1627 C CA . MET A 1 203 ? -9.414 -38.245 18.012 1.00 93.81 203 MET A CA 1
ATOM 1628 C C . MET A 1 203 ? -8.334 -39.043 17.274 1.00 93.81 203 MET A C 1
ATOM 1630 O O . MET A 1 203 ? -8.037 -40.162 17.694 1.00 93.81 203 MET A O 1
ATOM 1634 N N . PRO A 1 204 ? -7.753 -38.499 16.190 1.00 90.81 204 PRO A N 1
ATOM 1635 C CA . PRO A 1 204 ? -6.688 -39.182 15.476 1.00 90.81 204 PRO A CA 1
ATOM 1636 C C . PRO A 1 204 ? -5.405 -39.173 16.306 1.00 90.81 204 PRO A C 1
ATOM 1638 O O . PRO A 1 204 ? -5.110 -38.196 17.001 1.00 90.81 204 PRO A O 1
ATOM 1641 N N . ASP A 1 205 ? -4.598 -40.220 16.166 1.00 92.69 205 ASP A N 1
ATOM 1642 C CA . ASP A 1 205 ? -3.217 -40.170 16.624 1.00 92.69 205 ASP A CA 1
ATOM 1643 C C . ASP A 1 205 ? -2.426 -39.225 15.701 1.00 92.69 205 ASP A C 1
ATOM 1645 O O . ASP A 1 205 ? -2.243 -39.458 14.501 1.00 92.69 205 ASP A O 1
ATOM 1649 N N . LEU A 1 206 ? -1.990 -38.097 16.262 1.00 91.81 206 LEU A N 1
ATOM 1650 C CA . LEU A 1 206 ? -1.274 -37.071 15.509 1.00 91.81 206 LEU A CA 1
ATOM 1651 C C . LEU A 1 206 ? 0.150 -37.497 15.141 1.00 91.81 206 LEU A C 1
ATOM 1653 O O . LEU A 1 206 ? 0.690 -36.999 14.151 1.00 91.81 206 LEU A O 1
ATOM 1657 N N . GLN A 1 207 ? 0.756 -38.405 15.906 1.00 91.19 207 GLN A N 1
ATOM 1658 C CA . GLN A 1 207 ? 2.060 -38.965 15.586 1.00 91.19 207 GLN A CA 1
ATOM 1659 C C . GLN A 1 207 ? 1.938 -39.937 14.411 1.00 91.19 207 GLN A C 1
ATOM 1661 O O . GLN A 1 207 ? 2.738 -39.854 13.480 1.00 91.19 207 GLN A O 1
ATOM 1666 N N . GLU A 1 208 ? 0.906 -40.780 14.382 1.00 89.94 208 GLU A N 1
ATOM 1667 C CA . GLU A 1 208 ? 0.609 -41.626 13.220 1.00 89.94 208 GLU A CA 1
ATOM 1668 C C . GLU A 1 208 ? 0.328 -40.778 11.976 1.00 89.94 208 GLU A C 1
ATOM 1670 O O . GLU A 1 208 ? 0.942 -40.988 10.928 1.00 89.94 208 GLU A O 1
ATOM 1675 N N . LEU A 1 209 ? -0.506 -39.740 12.102 1.00 90.38 209 LEU A N 1
ATOM 1676 C CA . LEU A 1 209 ? -0.771 -38.807 11.006 1.00 90.38 209 LEU A CA 1
ATOM 1677 C C . LEU A 1 209 ? 0.515 -38.139 10.503 1.00 90.38 209 LEU A C 1
ATOM 1679 O O . LEU A 1 209 ? 0.717 -38.011 9.295 1.00 90.38 209 LEU A O 1
ATOM 1683 N N . ARG A 1 210 ? 1.403 -37.719 11.414 1.00 86.81 210 ARG A N 1
ATOM 1684 C CA . ARG A 1 210 ? 2.684 -37.081 11.079 1.00 86.81 210 ARG A CA 1
ATOM 1685 C C . ARG A 1 210 ? 3.592 -37.998 10.263 1.00 86.81 210 ARG A C 1
ATOM 1687 O O . ARG A 1 210 ? 4.324 -37.491 9.401 1.00 86.81 210 ARG A O 1
ATOM 1694 N N . MET A 1 211 ? 3.552 -39.292 10.577 1.00 86.94 211 MET A N 1
ATOM 1695 C CA . MET A 1 211 ? 4.377 -40.347 9.993 1.00 86.94 211 MET A CA 1
ATOM 1696 C C . MET A 1 211 ? 3.759 -40.981 8.743 1.00 86.94 211 MET A C 1
ATOM 1698 O O . MET A 1 211 ? 4.483 -41.637 8.004 1.00 86.94 211 MET A O 1
ATOM 1702 N N . ALA A 1 212 ? 2.469 -40.759 8.472 1.00 83.88 212 ALA A N 1
ATOM 1703 C CA . ALA A 1 212 ? 1.791 -41.297 7.298 1.00 83.88 212 ALA A CA 1
ATOM 1704 C C . ALA A 1 212 ? 2.521 -40.910 6.001 1.00 83.88 212 ALA A C 1
ATOM 1706 O O . ALA A 1 212 ? 2.717 -39.725 5.707 1.00 83.88 212 ALA A O 1
ATOM 1707 N N . GLU A 1 213 ? 2.918 -41.898 5.205 1.00 76.88 213 GLU A N 1
ATOM 1708 C CA . GLU A 1 213 ? 3.487 -41.676 3.878 1.00 76.88 213 GLU A CA 1
ATOM 1709 C C . GLU A 1 213 ? 2.343 -41.504 2.871 1.00 76.88 213 GLU A C 1
ATOM 1711 O O . GLU A 1 213 ? 1.341 -42.215 2.916 1.00 76.88 213 GLU A O 1
ATOM 1716 N N . GLY A 1 214 ? 2.440 -40.493 2.001 1.00 65.00 214 GLY A N 1
ATOM 1717 C CA . GLY A 1 214 ? 1.497 -40.387 0.885 1.00 65.00 214 GLY A CA 1
ATOM 1718 C C . GLY A 1 214 ? 1.731 -41.558 -0.067 1.00 65.00 214 GLY A C 1
ATOM 1719 O O . GLY A 1 214 ? 2.870 -42.001 -0.184 1.00 65.00 214 GLY A O 1
ATOM 1720 N N . HIS A 1 215 ? 0.688 -42.030 -0.754 1.00 57.97 215 HIS A N 1
ATOM 1721 C CA . HIS A 1 215 ? 0.757 -43.212 -1.628 1.00 57.97 215 HIS A CA 1
ATOM 1722 C C . HIS A 1 215 ? 1.873 -43.171 -2.699 1.00 57.97 215 HIS A C 1
ATOM 1724 O O . HIS A 1 215 ? 2.266 -44.233 -3.170 1.00 57.97 215 HIS A O 1
ATOM 1730 N N . ASP A 1 216 ? 2.438 -41.991 -2.998 1.00 57.16 216 ASP A N 1
ATOM 1731 C CA . ASP A 1 216 ? 3.516 -41.780 -3.977 1.00 57.16 216 ASP A CA 1
ATOM 1732 C C . ASP A 1 216 ? 4.782 -41.103 -3.396 1.00 57.16 216 ASP A C 1
ATOM 1734 O O . ASP A 1 216 ? 5.581 -40.520 -4.132 1.00 57.16 216 ASP A O 1
ATOM 1738 N N . ALA A 1 217 ? 4.978 -41.100 -2.072 1.00 53.69 217 ALA A N 1
ATOM 1739 C CA . ALA A 1 217 ? 6.156 -40.469 -1.471 1.00 53.69 217 ALA A CA 1
ATOM 1740 C C . ALA A 1 217 ? 7.416 -41.337 -1.691 1.00 53.69 217 ALA A C 1
ATOM 1742 O O . ALA A 1 217 ? 7.430 -42.493 -1.271 1.00 53.69 217 ALA A O 1
ATOM 1743 N N . PRO A 1 218 ? 8.503 -40.816 -2.299 1.00 49.56 218 PRO A N 1
ATOM 1744 C CA . PRO A 1 218 ? 9.746 -41.569 -2.418 1.00 49.56 218 PRO A CA 1
ATOM 1745 C C . PRO A 1 218 ? 10.293 -41.902 -1.027 1.00 49.56 218 PRO A C 1
ATOM 1747 O O . PRO A 1 218 ? 10.497 -41.001 -0.210 1.00 49.56 218 PRO A O 1
ATOM 1750 N N . SER A 1 219 ? 10.572 -43.182 -0.776 1.00 48.69 219 SER A N 1
ATOM 1751 C CA . SER A 1 219 ? 11.220 -43.660 0.445 1.00 48.69 219 SER A CA 1
ATOM 1752 C C . SER A 1 219 ? 12.669 -43.158 0.489 1.00 48.69 219 SER A C 1
ATOM 1754 O O . SER A 1 219 ? 13.595 -43.809 0.005 1.00 48.69 219 SER A O 1
ATOM 1756 N N . GLY A 1 220 ? 12.872 -41.952 1.011 1.00 49.81 220 GLY A N 1
ATOM 1757 C CA . GLY A 1 220 ? 14.178 -41.317 1.119 1.00 49.81 220 GLY A CA 1
ATOM 1758 C C . GLY A 1 220 ? 14.298 -40.584 2.443 1.00 49.81 220 GLY A C 1
ATOM 1759 O O . GLY A 1 220 ? 13.451 -39.764 2.789 1.00 49.81 220 GLY A O 1
ATOM 1760 N N . ASN A 1 221 ? 15.360 -40.885 3.188 1.00 47.81 221 ASN A N 1
ATOM 1761 C CA . ASN A 1 221 ? 15.666 -40.279 4.477 1.00 47.81 221 ASN A CA 1
ATOM 1762 C C . ASN A 1 221 ? 15.965 -38.778 4.286 1.00 47.81 221 ASN A C 1
ATOM 1764 O O . ASN A 1 221 ? 17.100 -38.381 4.031 1.00 47.81 221 ASN A O 1
ATOM 1768 N N . GLN A 1 222 ? 14.928 -37.938 4.337 1.00 53.09 222 GLN A N 1
ATOM 1769 C CA . GLN A 1 222 ? 15.063 -36.485 4.256 1.00 53.09 222 GLN A CA 1
ATOM 1770 C C . GLN A 1 222 ? 15.561 -35.973 5.609 1.00 53.09 222 GLN A C 1
ATOM 1772 O O . GLN A 1 222 ? 14.770 -35.694 6.518 1.00 53.09 222 GLN A O 1
ATOM 1777 N N . GLY A 1 223 ? 16.888 -35.928 5.748 1.00 45.56 223 GLY A N 1
ATOM 1778 C CA . GLY A 1 223 ? 17.571 -35.338 6.892 1.00 45.56 223 GLY A CA 1
ATOM 1779 C C . GLY A 1 223 ? 17.079 -33.916 7.161 1.00 45.56 223 GLY A C 1
ATOM 1780 O O . GLY A 1 223 ? 16.738 -33.174 6.241 1.00 45.56 223 GLY A O 1
ATOM 1781 N N . LYS A 1 224 ? 17.009 -33.554 8.445 1.00 41.22 224 LYS A N 1
ATOM 1782 C CA . LYS A 1 224 ? 16.782 -32.170 8.864 1.00 41.22 224 LYS A CA 1
ATOM 1783 C C . LYS A 1 224 ? 17.992 -31.345 8.416 1.00 41.22 224 LYS A C 1
ATOM 1785 O O . LYS A 1 224 ? 19.110 -31.698 8.789 1.00 41.22 224 LYS A O 1
ATOM 1790 N N . VAL A 1 225 ? 17.757 -30.308 7.616 1.00 43.50 225 VAL A N 1
ATOM 1791 C CA . VAL A 1 225 ? 18.692 -29.181 7.482 1.00 43.50 225 VAL A CA 1
ATOM 1792 C C . VAL A 1 225 ? 18.524 -28.294 8.707 1.00 43.50 225 VAL A C 1
ATOM 1794 O O . VAL A 1 225 ? 17.353 -28.116 9.122 1.00 43.50 225 VAL A O 1
#

Sequence (225 aa):
MLTIFCLIAMVSLRQLAAGTSVDQGLCQRFHLGALSTVQPTRRVYDCFQMNSELEMMEIRLNTLYQVVDYFVVIESKLSYRNTSKPLFFRQHEQRFQAFVDKIIYIALDSLQGSTNWEREWFQRQSLVKGLQVPGKHIETGDIIMLSDLDEIPRPEVVRALKVCDSVPDKMALEATLAIYSFSLQQQGAPWARIKATVYNGAMPDLQELRMAEGHDAPSGNQGKV

Radius of gyration: 22.36 Å; chains: 1; bounding box: 41×61×44 Å

InterPro domains:
  IPR006813 Glycosyl transferase, family 17 [PF04724] (34-200)
  IPR006813 Glycosyl transferase, family 17 [PTHR12224] (37-202)

Secondary structure (DSSP, 8-state):
-------PPPPP---PPSSSSHHHHHHHHTT--SBP--SSPPPEEEEEE-SS-HHHHHHHHHHHTTT-SEEEEEEESB-TTS-B---HHHHTGGGGGGGTTTEEEEEES----SSHHHHHHHHHHTTHHHHT-TTS---TTPEEEEE-TT----HHHHHHHHHBS---SS-PPP-------TT-PPPSS--TT-------SS---HHHHHHPPPTT---------

Organism: NCBI:txid41462